Protein AF-A0A9N8YYV2-F1 (afdb_monomer)

Structure (mmCIF, N/CA/C/O backbone):
data_AF-A0A9N8YYV2-F1
#
_entry.id   AF-A0A9N8YYV2-F1
#
loop_
_atom_site.group_PDB
_atom_site.id
_atom_site.type_symbol
_atom_site.label_atom_id
_atom_site.label_alt_id
_atom_site.label_comp_id
_atom_site.label_asym_id
_atom_site.label_entity_id
_atom_site.label_seq_id
_atom_site.pdbx_PDB_ins_code
_atom_site.Cartn_x
_atom_site.Cartn_y
_atom_site.Cartn_z
_atom_site.occupancy
_atom_site.B_iso_or_equiv
_atom_site.auth_seq_id
_atom_site.auth_comp_id
_atom_site.auth_asym_id
_atom_site.auth_atom_id
_atom_site.pdbx_PDB_model_num
ATOM 1 N N . MET A 1 1 ? 41.045 36.776 64.173 1.00 41.38 1 MET A N 1
ATOM 2 C CA . MET A 1 1 ? 41.237 38.241 64.143 1.00 41.38 1 MET A CA 1
ATOM 3 C C . MET A 1 1 ? 39.924 38.918 64.524 1.00 41.38 1 MET A C 1
ATOM 5 O O . MET A 1 1 ? 38.888 38.311 64.284 1.00 41.38 1 MET A O 1
ATOM 9 N N . PRO A 1 2 ? 39.980 40.077 65.195 1.00 40.91 2 PRO A N 1
ATOM 10 C CA . PRO A 1 2 ? 38.908 40.641 66.016 1.00 40.91 2 PRO A CA 1
ATOM 11 C C . PRO A 1 2 ? 38.027 41.674 65.278 1.00 40.91 2 PRO A C 1
ATOM 13 O O . PRO A 1 2 ? 38.461 42.238 64.282 1.00 40.91 2 PRO A O 1
ATOM 16 N N . HIS A 1 3 ? 36.807 41.862 65.813 1.00 39.81 3 HIS A N 1
ATOM 17 C CA . HIS A 1 3 ? 35.912 43.045 65.908 1.00 39.81 3 HIS A CA 1
ATOM 18 C C . HIS A 1 3 ? 36.298 44.367 65.185 1.00 39.81 3 HIS A C 1
ATOM 20 O O . HIS A 1 3 ? 37.475 44.717 65.157 1.00 39.81 3 HIS A O 1
ATOM 26 N N . PRO A 1 4 ? 35.316 45.180 64.709 1.00 48.16 4 PRO A N 1
ATOM 27 C CA . PRO A 1 4 ? 34.536 45.988 65.658 1.00 48.16 4 PRO A CA 1
ATOM 28 C C . PRO A 1 4 ? 33.044 46.228 65.379 1.00 48.16 4 PRO A C 1
ATOM 30 O O . PRO A 1 4 ? 32.569 46.400 64.263 1.00 48.16 4 PRO A O 1
ATOM 33 N N . THR A 1 5 ? 32.359 46.298 66.515 1.00 44.69 5 THR A N 1
ATOM 34 C CA . THR A 1 5 ? 31.088 46.940 66.841 1.00 44.69 5 THR A CA 1
ATOM 35 C C . THR A 1 5 ? 31.160 48.464 66.687 1.00 44.69 5 THR A C 1
ATOM 37 O O . THR A 1 5 ? 32.147 49.066 67.104 1.00 44.69 5 THR A O 1
ATOM 40 N N . THR A 1 6 ? 30.082 49.107 66.227 1.00 42.59 6 THR A N 1
ATOM 41 C CA . THR A 1 6 ? 29.646 50.460 66.653 1.00 42.59 6 THR A CA 1
ATOM 42 C C . THR A 1 6 ? 28.133 50.531 66.372 1.00 42.59 6 THR A C 1
ATOM 44 O O . THR A 1 6 ? 27.743 50.367 65.225 1.00 42.59 6 THR A O 1
ATOM 47 N N . GLN A 1 7 ? 27.231 50.353 67.343 1.00 37.12 7 GLN A N 1
ATOM 48 C CA . GLN A 1 7 ? 26.740 51.281 68.380 1.00 37.12 7 GLN A CA 1
ATOM 49 C C . GLN A 1 7 ? 26.011 52.542 67.875 1.00 37.12 7 GLN A C 1
ATOM 51 O O . GLN A 1 7 ? 26.530 53.256 67.024 1.00 37.12 7 GLN A O 1
ATOM 56 N N . ASN A 1 8 ? 24.888 52.805 68.565 1.00 33.44 8 ASN A N 1
ATOM 57 C CA . ASN A 1 8 ? 24.074 54.029 68.705 1.00 33.44 8 ASN A CA 1
ATOM 58 C C . ASN A 1 8 ? 22.801 54.051 67.844 1.00 33.44 8 ASN A C 1
ATOM 60 O O . ASN A 1 8 ? 22.876 54.048 66.622 1.00 33.44 8 ASN A O 1
ATOM 64 N N . SER A 1 9 ? 21.629 53.756 68.420 1.00 34.38 9 SER A N 1
ATOM 65 C CA . SER A 1 9 ? 20.817 54.536 69.384 1.00 34.38 9 SER A CA 1
ATOM 66 C C . SER A 1 9 ? 20.001 55.617 68.677 1.00 34.38 9 SER A C 1
ATOM 68 O O . SER A 1 9 ? 20.549 56.409 67.920 1.00 34.38 9 SER A O 1
ATOM 70 N N . ASP A 1 10 ? 18.682 55.583 68.872 1.00 41.12 10 ASP A N 1
ATOM 71 C CA . ASP A 1 10 ? 17.896 56.680 69.453 1.00 41.12 10 ASP A CA 1
ATOM 72 C C . ASP A 1 10 ? 16.412 56.488 69.107 1.00 41.12 10 ASP A C 1
ATOM 74 O O . ASP A 1 10 ? 16.001 56.481 67.946 1.00 41.12 10 ASP A O 1
ATOM 78 N N . ASP A 1 11 ? 15.627 56.294 70.165 1.00 46.81 11 ASP A N 1
ATOM 79 C CA . ASP A 1 11 ? 14.178 56.447 70.197 1.00 46.81 11 ASP A CA 1
ATOM 80 C C . ASP A 1 11 ? 13.775 57.832 69.681 1.00 46.81 11 ASP A C 1
ATOM 82 O O . ASP A 1 11 ? 14.346 58.818 70.135 1.00 46.81 11 ASP A O 1
ATOM 86 N N . MET A 1 12 ? 12.749 57.907 68.825 1.00 37.44 12 MET A N 1
ATOM 87 C CA . MET A 1 12 ? 11.810 59.037 68.773 1.00 37.44 12 MET A CA 1
ATOM 88 C C . MET A 1 12 ? 10.472 58.592 68.151 1.00 37.44 12 MET A C 1
ATOM 90 O O . MET A 1 12 ? 10.344 58.433 66.941 1.00 37.44 12 MET A O 1
ATOM 94 N N . ASP A 1 13 ? 9.482 58.405 69.023 1.00 37.56 13 ASP A N 1
ATOM 95 C CA . ASP A 1 13 ? 8.176 59.069 68.971 1.00 37.56 13 ASP A CA 1
ATOM 96 C C . ASP A 1 13 ? 7.260 58.965 67.721 1.00 37.56 13 ASP A C 1
ATOM 98 O O . ASP A 1 13 ? 7.389 59.704 66.751 1.00 37.56 13 ASP A O 1
ATOM 102 N N . ASN A 1 14 ? 6.145 58.242 67.937 1.00 35.09 14 ASN A N 1
ATOM 103 C CA . ASN A 1 14 ? 4.792 58.830 68.067 1.00 35.09 14 ASN A CA 1
ATOM 104 C C . ASN A 1 14 ? 3.855 58.932 66.829 1.00 35.09 14 ASN A C 1
ATOM 106 O O . ASN A 1 14 ? 4.270 59.182 65.704 1.00 35.09 14 ASN A O 1
ATOM 110 N N . LEU A 1 15 ? 2.546 58.844 67.146 1.00 35.59 15 LEU A N 1
ATOM 111 C CA . LEU A 1 15 ? 1.307 58.921 66.336 1.00 35.59 15 LEU A CA 1
ATOM 112 C C . LEU A 1 15 ? 1.058 57.765 65.344 1.00 35.59 15 LEU A C 1
ATOM 114 O O . LEU A 1 15 ? 1.956 57.330 64.650 1.00 35.59 15 LEU A O 1
ATOM 118 N N . SER A 1 16 ? -0.150 57.260 65.087 1.00 36.66 16 SER A N 1
ATOM 119 C CA . SER A 1 16 ? -1.519 57.436 65.593 1.00 36.66 16 SER A CA 1
ATOM 120 C C . SER A 1 16 ? -2.376 56.383 64.861 1.00 36.66 16 SER A C 1
ATOM 122 O O . SER A 1 16 ? -2.029 55.967 63.759 1.00 36.66 16 SER A O 1
ATOM 124 N N . ALA A 1 17 ? -3.486 55.972 65.473 1.00 43.88 17 ALA A N 1
ATOM 125 C CA . ALA A 1 17 ? -4.503 55.043 64.973 1.00 43.88 17 ALA A CA 1
ATOM 126 C C . ALA A 1 17 ? -4.955 55.279 63.515 1.00 43.88 17 ALA A C 1
ATOM 128 O O . ALA A 1 17 ? -4.949 56.423 63.073 1.00 43.88 17 ALA A O 1
ATOM 129 N N . TYR A 1 18 ? -5.385 54.219 62.815 1.00 35.09 18 TYR A N 1
ATOM 130 C CA . TYR A 1 18 ? -6.775 53.997 62.361 1.00 35.09 18 TYR A CA 1
ATOM 131 C C . TYR A 1 18 ? -6.889 52.663 61.596 1.00 35.09 18 TYR A C 1
ATOM 133 O O . TYR A 1 18 ? -6.157 52.411 60.641 1.00 35.09 18 TYR A O 1
ATOM 141 N N . ASP A 1 19 ? -7.825 51.825 62.045 1.00 46.25 19 ASP A N 1
ATOM 142 C CA . ASP A 1 19 ? -8.417 50.722 61.290 1.00 46.25 19 ASP A CA 1
ATOM 143 C C . ASP A 1 19 ? -9.192 51.262 60.079 1.00 46.25 19 ASP A C 1
ATOM 145 O O . ASP A 1 19 ? -9.952 52.213 60.238 1.00 46.25 19 ASP A O 1
ATOM 149 N N . GLU A 1 20 ? -9.086 50.612 58.915 1.00 46.88 20 GLU A N 1
ATOM 150 C CA . GLU A 1 20 ? -10.181 50.537 57.934 1.00 46.88 20 GLU A CA 1
ATOM 151 C C . GLU A 1 20 ? -9.941 49.388 56.935 1.00 46.88 20 GLU A C 1
ATOM 153 O O . GLU A 1 20 ? -8.955 49.350 56.196 1.00 46.88 20 GLU A O 1
ATOM 158 N N . ALA A 1 21 ? -10.856 48.415 56.932 1.00 47.75 21 ALA A N 1
ATOM 159 C CA . ALA A 1 21 ? -10.916 47.332 55.960 1.00 47.75 21 ALA A CA 1
ATOM 160 C C . ALA A 1 21 ? -11.641 47.820 54.696 1.00 47.75 21 ALA A C 1
ATOM 162 O O . ALA A 1 21 ? -12.811 48.189 54.758 1.00 47.75 21 ALA A O 1
ATOM 163 N N . VAL A 1 22 ? -10.969 47.790 53.542 1.00 46.28 22 VAL A N 1
ATOM 164 C CA . VAL A 1 22 ? -11.594 48.075 52.242 1.00 46.28 22 VAL A CA 1
ATOM 165 C C . VAL A 1 22 ? -11.959 46.757 51.560 1.00 46.28 22 VAL A C 1
ATOM 167 O O . VAL A 1 22 ? -11.098 45.993 51.121 1.00 46.28 22 VAL A O 1
ATOM 170 N N . GLU A 1 23 ? -13.263 46.493 51.495 1.00 50.22 23 GLU A N 1
ATOM 171 C CA . GLU A 1 23 ? -13.881 45.351 50.825 1.00 50.22 23 GLU A CA 1
ATOM 172 C C . GLU A 1 23 ? -13.628 45.367 49.308 1.00 50.22 23 GLU A C 1
ATOM 174 O O . GLU A 1 23 ? -13.882 46.340 48.593 1.00 50.22 23 GLU A O 1
ATOM 179 N N . ASN A 1 24 ? -13.137 44.238 48.799 1.00 56.50 24 ASN A N 1
ATOM 180 C CA . ASN A 1 24 ? -12.690 44.068 47.422 1.00 56.50 24 ASN A CA 1
ATOM 181 C C . ASN A 1 24 ? -13.873 43.694 46.499 1.00 56.50 24 ASN A C 1
ATOM 183 O O . ASN A 1 24 ? -14.036 42.545 46.086 1.00 56.50 24 ASN A O 1
ATOM 187 N N . ASN A 1 25 ? -14.710 44.684 46.168 1.00 59.44 25 ASN A N 1
ATOM 188 C CA . ASN A 1 25 ? -15.920 44.573 45.327 1.00 59.44 25 ASN A CA 1
ATOM 189 C C . ASN A 1 25 ? -15.690 44.064 43.884 1.00 59.44 25 ASN A C 1
ATOM 191 O O . ASN A 1 25 ? -16.640 43.862 43.127 1.00 59.44 25 ASN A O 1
ATOM 195 N N . ASN A 1 26 ? -14.440 43.835 43.481 1.00 60.56 26 ASN A N 1
ATOM 196 C CA . ASN A 1 26 ? -14.101 43.367 42.141 1.00 60.56 26 ASN A CA 1
ATOM 197 C C . ASN A 1 26 ? -14.284 41.843 41.984 1.00 60.56 26 ASN A C 1
ATOM 199 O O . ASN A 1 26 ? -14.724 41.366 40.941 1.00 60.56 26 ASN A O 1
ATOM 203 N N . ALA A 1 27 ? -14.032 41.066 43.045 1.00 56.53 27 ALA A N 1
ATOM 204 C CA . ALA A 1 27 ? -14.115 39.604 42.992 1.00 56.53 27 ALA A CA 1
ATOM 205 C C . ALA A 1 27 ? -15.560 39.095 42.815 1.00 56.53 27 ALA A C 1
ATOM 207 O O . ALA A 1 27 ? -15.806 38.170 42.042 1.00 56.53 27 ALA A O 1
ATOM 208 N N . ALA A 1 28 ? -16.534 39.736 43.467 1.00 61.91 28 ALA A N 1
ATOM 209 C CA . ALA A 1 28 ? -17.944 39.344 43.386 1.00 61.91 28 ALA A CA 1
ATOM 210 C C . ALA A 1 28 ? -18.555 39.570 41.988 1.00 61.91 28 ALA A C 1
ATOM 212 O O . ALA A 1 28 ? -19.407 38.796 41.545 1.00 61.91 28 ALA A O 1
ATOM 213 N N . ASN A 1 29 ? -18.093 40.596 41.265 1.00 64.19 29 ASN A N 1
ATOM 214 C CA . ASN A 1 29 ? -18.559 40.888 39.908 1.00 64.19 29 ASN A CA 1
ATOM 215 C C . ASN A 1 29 ? -18.002 39.899 38.875 1.00 64.19 29 ASN A C 1
ATOM 217 O O . ASN A 1 29 ? -18.713 39.514 37.949 1.00 64.19 29 ASN A O 1
ATOM 221 N N . ILE A 1 30 ? -16.767 39.425 39.065 1.00 64.75 30 ILE A N 1
ATOM 222 C CA . ILE A 1 30 ? -16.155 38.416 38.188 1.00 64.75 30 ILE A CA 1
ATOM 223 C C . ILE A 1 30 ? -16.914 37.086 38.286 1.00 64.75 30 ILE A C 1
ATOM 225 O O . ILE A 1 30 ? -17.248 36.492 37.262 1.00 64.75 30 ILE A O 1
ATOM 229 N N . VAL A 1 31 ? -17.269 36.652 39.500 1.00 69.94 31 VAL A N 1
ATOM 230 C CA . VAL A 1 31 ? -18.015 35.399 39.716 1.00 69.94 31 VAL A CA 1
ATOM 231 C C . VAL A 1 31 ? -19.417 35.460 39.099 1.00 69.94 31 VAL A C 1
ATOM 233 O O . VAL A 1 31 ? -19.843 34.507 38.449 1.00 69.94 31 VAL A O 1
ATOM 236 N N . LYS A 1 32 ? -20.121 36.595 39.221 1.00 70.25 32 LYS A N 1
ATOM 237 C CA . LYS A 1 32 ? -21.436 36.779 38.579 1.00 70.25 32 LYS A CA 1
ATOM 238 C C . LYS A 1 32 ? -21.371 36.684 37.055 1.00 70.25 32 LYS A C 1
ATOM 240 O O . LYS A 1 32 ? -22.246 36.066 36.453 1.00 70.25 32 LYS A O 1
ATOM 245 N N . ASN A 1 33 ? -20.340 37.261 36.442 1.00 69.62 33 ASN A N 1
ATOM 246 C CA . ASN A 1 33 ? -20.183 37.236 34.989 1.00 69.62 33 ASN A CA 1
ATOM 247 C C . ASN A 1 33 ? -19.840 35.831 34.470 1.00 69.62 33 ASN A C 1
ATOM 249 O O . ASN A 1 33 ? -20.337 35.436 33.418 1.00 69.62 33 ASN A O 1
ATOM 253 N N . LEU A 1 34 ? -19.061 35.053 35.228 1.00 66.62 34 LEU A N 1
ATOM 254 C CA . LEU A 1 34 ? -18.765 33.656 34.895 1.00 66.62 34 LEU A CA 1
ATOM 255 C C . LEU A 1 34 ? -20.017 32.771 34.985 1.00 66.62 34 LEU A C 1
ATOM 257 O O . LEU A 1 34 ? -20.262 31.973 34.085 1.00 66.62 34 LEU A O 1
ATOM 261 N N . GLN A 1 35 ? -20.858 32.963 36.006 1.00 66.69 35 GLN A N 1
ATOM 262 C CA . GLN A 1 35 ? -22.105 32.203 36.148 1.00 66.69 35 GLN A CA 1
ATOM 263 C C . GLN A 1 35 ? -23.112 32.519 35.026 1.00 66.69 35 GLN A C 1
ATOM 265 O O . GLN A 1 35 ? -23.813 31.632 34.547 1.00 66.69 35 GLN A O 1
ATOM 270 N N . ALA A 1 36 ? -23.161 33.775 34.569 1.00 68.44 36 ALA A N 1
ATOM 271 C CA . ALA A 1 36 ? -24.007 34.175 33.447 1.00 68.44 36 ALA A CA 1
ATOM 272 C C . ALA A 1 36 ? -23.542 33.569 32.108 1.00 68.44 36 ALA A C 1
ATOM 274 O O . ALA A 1 36 ? -24.382 33.228 31.279 1.00 68.44 36 ALA A O 1
ATOM 275 N N . ALA A 1 37 ? -22.230 33.397 31.908 1.00 66.12 37 ALA A N 1
ATOM 276 C CA . ALA A 1 37 ? -21.673 32.774 30.706 1.00 66.12 37 ALA A CA 1
ATOM 277 C C . ALA A 1 37 ? -21.945 31.258 30.642 1.00 66.12 37 ALA A C 1
ATOM 279 O O . ALA A 1 37 ? -22.260 30.743 29.571 1.00 66.12 37 ALA A O 1
ATOM 280 N N . VAL A 1 38 ? -21.897 30.560 31.784 1.00 65.31 38 VAL A N 1
ATOM 281 C CA . VAL A 1 38 ? -22.237 29.126 31.877 1.00 65.31 38 VAL A CA 1
ATOM 282 C C . VAL A 1 38 ? -23.709 28.891 31.528 1.00 65.31 38 VAL A C 1
ATOM 284 O O . VAL A 1 38 ? -24.021 28.040 30.700 1.00 65.31 38 VAL A O 1
ATOM 287 N N . ASN A 1 39 ? -24.611 29.725 32.053 1.00 63.62 39 ASN A N 1
ATOM 288 C CA . ASN A 1 39 ? -26.043 29.600 31.768 1.00 63.62 39 ASN A CA 1
ATOM 289 C C . ASN A 1 39 ? -26.387 29.871 30.288 1.00 63.62 39 ASN A C 1
ATOM 291 O O . ASN A 1 39 ? -27.354 29.311 29.782 1.00 63.62 39 ASN A O 1
ATOM 295 N N . GLN A 1 40 ? -25.605 30.703 29.583 1.00 56.69 40 GLN A N 1
ATOM 296 C CA . GLN A 1 40 ? -25.784 30.953 28.143 1.00 56.69 40 GLN A CA 1
ATOM 297 C C . GLN A 1 40 ? -25.341 29.762 27.271 1.00 56.69 40 GLN A C 1
ATOM 299 O O . GLN A 1 40 ? -25.943 29.522 26.224 1.00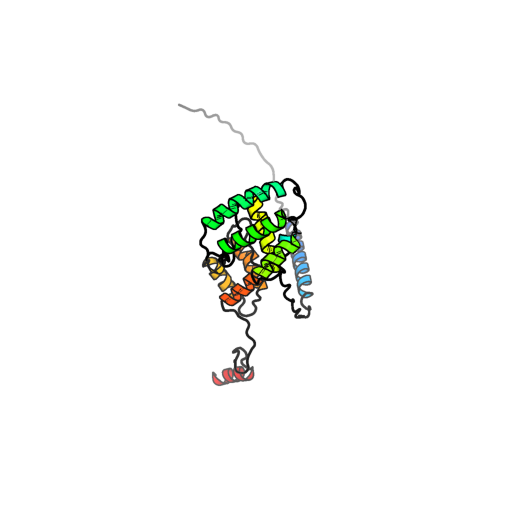 56.69 40 GLN A O 1
ATOM 304 N N . GLN A 1 41 ? -24.334 28.994 27.706 1.00 53.59 41 GLN A N 1
ATOM 305 C CA . GLN A 1 41 ? -23.904 27.758 27.034 1.00 53.59 41 GLN A CA 1
ATOM 306 C C . GLN A 1 41 ? -24.875 26.588 27.270 1.00 53.59 41 GLN A C 1
ATOM 308 O O . GLN A 1 41 ? -25.091 25.770 26.377 1.00 53.59 41 GLN A O 1
ATOM 313 N N . GLU A 1 42 ? -25.515 26.523 28.439 1.00 48.47 42 GLU A N 1
ATOM 314 C CA . GLU A 1 42 ? -26.520 25.494 28.743 1.00 48.47 42 GLU A CA 1
ATOM 315 C C . GLU A 1 42 ? -27.812 25.678 27.931 1.00 48.47 42 GLU A C 1
ATOM 317 O O . GLU A 1 42 ? -28.384 24.697 27.451 1.00 48.47 42 GLU A O 1
ATOM 322 N N . THR A 1 43 ? -28.229 26.923 27.669 1.00 40.66 43 THR A N 1
ATOM 323 C CA . THR A 1 43 ? -29.387 27.214 26.807 1.00 40.66 43 THR A CA 1
ATOM 324 C C . THR A 1 43 ? -29.167 26.825 25.342 1.00 40.66 43 THR A C 1
ATOM 326 O O . THR A 1 43 ? -30.102 26.355 24.700 1.00 40.66 43 THR A O 1
ATOM 329 N N . SER A 1 44 ? -27.936 26.918 24.820 1.00 41.59 44 SER A N 1
ATOM 330 C CA . SER A 1 44 ? -27.627 26.466 23.452 1.00 41.59 44 SER A CA 1
ATOM 331 C C . SER A 1 44 ? -27.543 24.941 23.311 1.00 41.59 44 SER A C 1
ATOM 333 O O . SER A 1 44 ? -27.615 24.423 22.201 1.00 41.59 44 SER A O 1
ATOM 335 N N . HIS A 1 45 ? -27.413 24.206 24.422 1.00 41.81 45 HIS A N 1
ATOM 336 C CA . HIS A 1 45 ? -27.403 22.740 24.433 1.00 41.81 45 HIS A CA 1
ATOM 337 C C . HIS A 1 45 ? -28.805 22.110 24.476 1.00 41.81 45 HIS A C 1
ATOM 339 O O . HIS A 1 45 ? -28.945 20.947 24.101 1.00 41.81 45 HIS A O 1
ATOM 345 N N . GLN A 1 46 ? -29.846 22.846 24.882 1.00 38.78 46 GLN A N 1
ATOM 346 C CA . GLN A 1 46 ? -31.223 22.327 24.931 1.00 38.78 46 GLN A CA 1
ATOM 347 C C . GLN A 1 46 ? -31.974 22.446 23.592 1.00 38.78 46 GLN A C 1
ATOM 349 O O . GLN A 1 46 ? -32.819 21.600 23.301 1.00 38.78 46 GLN A O 1
ATOM 354 N N . GLU A 1 47 ? -31.620 23.405 22.731 1.00 36.34 47 GLU A N 1
ATOM 355 C CA . GLU A 1 47 ? -32.234 23.567 21.397 1.00 36.34 47 GLU A CA 1
ATOM 356 C C . GLU A 1 47 ? -31.662 22.618 20.321 1.00 36.34 47 GLU A C 1
ATOM 358 O O . GLU A 1 47 ? -32.231 22.500 19.242 1.00 36.34 47 GLU A O 1
ATOM 363 N N . ALA A 1 48 ? -30.587 21.874 20.611 1.00 37.88 48 ALA A N 1
ATOM 364 C CA . ALA A 1 48 ? -29.985 20.911 19.678 1.00 37.88 48 ALA A CA 1
ATOM 365 C C . ALA A 1 48 ? -30.582 19.484 19.757 1.00 37.88 48 ALA A C 1
ATOM 367 O O . ALA A 1 48 ? -30.074 18.574 19.105 1.00 37.88 48 ALA A O 1
ATOM 368 N N . SER A 1 49 ? -31.630 19.261 20.567 1.00 37.38 49 SER A N 1
ATOM 369 C CA . SER A 1 49 ? -32.192 17.917 20.820 1.00 37.38 49 SER A CA 1
ATOM 370 C C . SER A 1 49 ? -33.283 17.455 19.844 1.00 37.38 49 SER A C 1
ATOM 372 O O . SER A 1 49 ? -33.818 16.361 20.008 1.00 37.38 49 SER A O 1
ATOM 374 N N . GLU A 1 50 ? -33.581 18.227 18.798 1.00 37.75 50 GLU A N 1
ATOM 375 C CA . GLU A 1 50 ? -34.580 17.859 17.790 1.00 37.75 50 GLU A CA 1
ATOM 376 C C . GLU A 1 50 ? -33.962 17.907 16.386 1.00 37.75 50 GLU A C 1
ATOM 378 O O . GLU A 1 50 ? -34.221 18.798 15.582 1.00 37.75 50 GLU A O 1
ATOM 383 N N . VAL A 1 51 ? -33.084 16.943 16.098 1.00 36.91 51 VAL A N 1
ATOM 384 C CA . VAL A 1 51 ? -32.660 16.635 14.727 1.00 36.91 51 VAL A CA 1
ATOM 385 C C . VAL A 1 51 ? -33.018 15.182 14.453 1.00 36.91 51 VAL A C 1
ATOM 387 O O . VAL A 1 51 ? -32.479 14.260 15.063 1.00 36.91 51 VAL A O 1
ATOM 390 N N . GLU A 1 52 ? -33.992 15.007 13.563 1.00 35.03 52 GLU A N 1
ATOM 391 C CA . GLU A 1 52 ? -34.442 13.722 13.046 1.00 35.03 52 GLU A CA 1
ATOM 392 C C . GLU A 1 52 ? -33.267 12.939 12.441 1.00 35.03 52 GLU A C 1
ATOM 394 O O . GLU A 1 52 ? -32.522 13.432 11.594 1.00 35.03 52 GLU A O 1
ATOM 399 N N . LEU A 1 53 ? -33.114 11.699 12.906 1.00 36.94 53 LEU A N 1
ATOM 400 C CA . LEU A 1 53 ? -32.130 10.728 12.449 1.00 36.94 53 LEU A CA 1
ATOM 401 C C . LEU A 1 53 ? -32.520 10.226 11.048 1.00 36.94 53 LEU A C 1
ATOM 403 O O . LEU A 1 53 ? -33.300 9.282 10.924 1.00 36.94 53 LEU A O 1
ATOM 407 N N . TYR A 1 54 ? -31.986 10.857 10.002 1.00 31.09 54 TYR A N 1
ATOM 408 C CA . TYR A 1 54 ? -31.984 10.290 8.654 1.00 31.09 54 TYR A CA 1
ATOM 409 C C . TYR A 1 54 ? -30.719 9.439 8.483 1.00 31.09 54 TYR A C 1
ATOM 411 O O . TYR A 1 54 ? -29.603 9.950 8.558 1.00 31.09 54 TYR A O 1
ATOM 419 N N . ASP A 1 55 ? -30.910 8.131 8.289 1.00 36.09 55 ASP A N 1
ATOM 420 C CA . ASP A 1 55 ? -29.874 7.207 7.818 1.00 36.09 55 ASP A CA 1
ATOM 421 C C . ASP A 1 55 ? -29.510 7.603 6.380 1.00 36.09 55 ASP A C 1
ATOM 423 O O . ASP A 1 55 ? -30.159 7.189 5.418 1.00 36.09 55 ASP A O 1
ATOM 427 N N . GLU A 1 56 ? -28.492 8.444 6.229 1.00 38.03 56 GLU A N 1
ATOM 428 C CA . GLU A 1 56 ? -27.841 8.650 4.943 1.00 38.03 56 GLU A CA 1
ATOM 429 C C . GLU A 1 56 ? -26.887 7.465 4.733 1.00 38.03 56 GLU A C 1
ATOM 431 O O . GLU A 1 56 ? -25.838 7.353 5.375 1.00 38.03 56 GLU A O 1
ATOM 436 N N . GLU A 1 57 ? -27.306 6.520 3.885 1.00 40.69 57 GLU A N 1
ATOM 437 C CA . GLU A 1 57 ? -26.419 5.535 3.270 1.00 40.69 57 GLU A CA 1
ATOM 438 C C . GLU A 1 57 ? -25.308 6.308 2.548 1.00 40.69 57 GLU A C 1
ATOM 440 O O . GLU A 1 57 ? -25.467 6.744 1.412 1.00 40.69 57 GLU A O 1
ATOM 445 N N . LEU A 1 58 ? -24.187 6.520 3.242 1.00 37.31 58 LEU A N 1
ATOM 446 C CA . LEU A 1 58 ? -22.928 6.907 2.624 1.00 37.31 58 LEU A CA 1
ATOM 447 C C . LEU A 1 58 ? -22.527 5.756 1.704 1.00 37.31 58 LEU A C 1
ATOM 449 O O . LEU A 1 58 ? -21.962 4.756 2.153 1.00 37.31 58 LEU A O 1
ATOM 453 N N . GLU A 1 59 ? -22.902 5.889 0.433 1.00 33.53 59 GLU A N 1
ATOM 454 C CA . GLU A 1 59 ? -22.330 5.122 -0.661 1.00 33.53 59 GLU A CA 1
ATOM 455 C C . GLU A 1 59 ? -20.811 5.206 -0.524 1.00 33.53 59 GLU A C 1
ATOM 457 O O . GLU A 1 59 ? -20.232 6.291 -0.437 1.00 33.53 59 GLU A O 1
ATOM 462 N N . ASP A 1 60 ? -20.185 4.036 -0.411 1.00 30.75 60 ASP A N 1
ATOM 463 C CA . ASP A 1 60 ? -18.742 3.906 -0.437 1.00 30.75 60 ASP A CA 1
ATOM 464 C C . ASP A 1 60 ? -18.253 4.573 -1.735 1.00 30.75 60 ASP A C 1
ATOM 466 O O . ASP A 1 60 ? -18.416 4.014 -2.821 1.00 30.75 60 ASP A O 1
ATOM 470 N N . GLU A 1 61 ? -17.662 5.770 -1.637 1.00 35.03 61 GLU A N 1
ATOM 471 C CA . GLU A 1 61 ? -16.746 6.252 -2.666 1.00 35.03 61 GLU A CA 1
ATOM 472 C C . GLU A 1 61 ? -15.594 5.251 -2.678 1.00 35.03 61 GLU A C 1
ATOM 474 O O . GLU A 1 61 ? -14.672 5.279 -1.856 1.00 35.03 61 GLU A O 1
ATOM 479 N N . GLU A 1 62 ? -15.730 4.283 -3.582 1.00 33.91 62 GLU A N 1
ATOM 480 C CA . GLU A 1 62 ? -14.653 3.473 -4.106 1.00 33.91 62 GLU A CA 1
ATOM 481 C C . GLU A 1 62 ? -13.512 4.453 -4.382 1.00 33.91 62 GLU A C 1
ATOM 483 O O . GLU A 1 62 ? -13.605 5.289 -5.279 1.00 33.91 62 GLU A O 1
ATOM 488 N N . LEU A 1 63 ? -12.478 4.427 -3.536 1.00 34.19 63 LEU A N 1
ATOM 489 C CA . LEU A 1 63 ? -11.239 5.141 -3.796 1.00 34.19 63 LEU A CA 1
ATOM 490 C C . LEU A 1 63 ? -10.679 4.531 -5.078 1.00 34.19 63 LEU A C 1
ATOM 492 O O . LEU A 1 63 ? -9.952 3.537 -5.041 1.00 34.19 63 LEU A O 1
ATOM 496 N N . GLU A 1 64 ? -11.088 5.085 -6.217 1.00 35.25 64 GLU A N 1
ATOM 497 C CA . GLU A 1 64 ? -10.410 4.898 -7.480 1.00 35.25 64 GLU A CA 1
ATOM 498 C C . GLU A 1 64 ? -8.955 5.262 -7.204 1.00 35.25 64 GLU A C 1
ATOM 500 O O . GLU A 1 64 ? -8.664 6.376 -6.764 1.00 35.25 64 GLU A O 1
ATOM 505 N N . ASP A 1 65 ? -8.057 4.288 -7.372 1.00 38.72 65 ASP A N 1
ATOM 506 C CA . ASP A 1 65 ? -6.614 4.490 -7.318 1.00 38.72 65 ASP A CA 1
ATOM 507 C C . ASP A 1 65 ? -6.268 5.615 -8.303 1.00 38.72 65 ASP A C 1
ATOM 509 O O . ASP A 1 65 ? -6.116 5.395 -9.508 1.00 38.72 65 ASP A O 1
ATOM 513 N N . GLU A 1 66 ? -6.233 6.837 -7.778 1.00 38.75 66 GLU A N 1
ATOM 514 C CA . GLU A 1 66 ? -6.153 8.064 -8.546 1.00 38.75 66 GLU A CA 1
ATOM 515 C C . GLU A 1 66 ? -4.880 8.007 -9.391 1.00 38.75 66 GLU A C 1
ATOM 517 O O . GLU A 1 66 ? -3.781 7.781 -8.875 1.00 38.75 66 GLU A O 1
ATOM 522 N N . ASP A 1 67 ? -5.081 8.1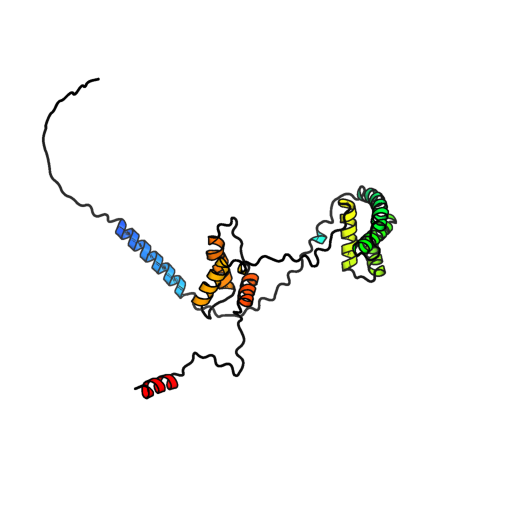35 -10.703 1.00 45.66 67 ASP A N 1
ATOM 523 C CA . ASP A 1 67 ? -4.234 7.792 -11.850 1.00 45.66 67 ASP A CA 1
ATOM 524 C C . ASP A 1 67 ? -2.819 8.424 -11.794 1.00 45.66 67 ASP A C 1
ATOM 526 O O . ASP A 1 67 ? -2.409 9.232 -12.631 1.00 45.66 67 ASP A O 1
ATOM 530 N N . THR A 1 68 ? -2.013 8.034 -10.800 1.00 42.22 68 THR A N 1
ATOM 531 C CA . THR A 1 68 ? -0.683 8.608 -10.521 1.00 42.22 68 THR A CA 1
ATOM 532 C C . THR A 1 68 ? 0.306 8.278 -11.645 1.00 42.22 68 THR A C 1
ATOM 534 O O . THR A 1 68 ? 1.327 8.940 -11.824 1.00 42.22 68 THR A O 1
ATOM 537 N N . MET A 1 69 ? -0.020 7.260 -12.446 1.00 49.25 69 MET A N 1
ATOM 538 C CA . MET A 1 69 ? 0.746 6.791 -13.600 1.00 49.25 69 MET A CA 1
ATOM 539 C C . MET A 1 69 ? 0.591 7.685 -14.839 1.00 49.25 69 MET A C 1
ATOM 541 O O . MET A 1 69 ? 1.438 7.623 -15.729 1.00 49.25 69 MET A O 1
ATOM 545 N N . GLY A 1 70 ? -0.464 8.508 -14.915 1.00 42.59 70 GLY A N 1
ATOM 546 C CA . GLY A 1 70 ? -0.735 9.379 -16.065 1.00 42.59 70 GLY A CA 1
ATOM 547 C C . GLY A 1 70 ? 0.036 10.703 -16.054 1.00 42.59 70 GLY A C 1
ATOM 548 O O . GLY A 1 70 ? 0.266 11.289 -17.110 1.00 42.59 70 GLY A O 1
ATOM 549 N N . LEU A 1 71 ? 0.475 11.171 -14.881 1.00 41.06 71 LEU A N 1
ATOM 550 C CA . LEU A 1 71 ? 1.027 12.524 -14.712 1.00 41.06 71 LEU A CA 1
ATOM 551 C C . LEU A 1 71 ? 2.542 12.642 -14.938 1.00 41.06 71 LEU A C 1
ATOM 553 O O . LEU A 1 71 ? 3.057 13.757 -15.001 1.00 41.06 71 LEU A O 1
ATOM 557 N N . LEU A 1 72 ? 3.267 11.530 -15.102 1.00 44.69 72 LEU A N 1
ATOM 558 C CA . LEU A 1 72 ? 4.724 11.561 -15.290 1.00 44.69 72 LEU A CA 1
ATOM 559 C C . LEU A 1 72 ? 5.171 11.620 -16.762 1.00 44.69 72 LEU A C 1
ATOM 561 O O . LEU A 1 72 ? 6.368 11.550 -17.039 1.00 44.69 72 LEU A O 1
ATOM 565 N N . GLU A 1 73 ? 4.237 11.687 -17.717 1.00 50.16 73 GLU A N 1
ATOM 566 C CA . GLU A 1 73 ? 4.548 11.371 -19.118 1.00 50.16 73 GLU A CA 1
ATOM 567 C C . GLU A 1 73 ? 4.887 12.580 -20.009 1.00 50.16 73 GLU A C 1
ATOM 569 O O . GLU A 1 73 ? 5.411 12.394 -21.110 1.00 50.16 73 GLU A O 1
ATOM 574 N N . ASP A 1 74 ? 4.721 13.813 -19.520 1.00 50.66 74 ASP A N 1
ATOM 575 C CA . ASP A 1 74 ? 4.949 15.011 -20.328 1.00 50.66 74 ASP A CA 1
ATOM 576 C C . ASP A 1 74 ? 6.095 15.891 -19.815 1.00 50.66 74 ASP A C 1
ATOM 578 O O . ASP A 1 74 ? 6.007 16.538 -18.773 1.00 50.66 74 ASP A O 1
ATOM 582 N N . LYS A 1 75 ? 7.118 15.994 -20.682 1.00 47.12 75 LYS A N 1
ATOM 583 C CA . LYS A 1 75 ? 8.297 16.891 -20.679 1.00 47.12 75 LYS A CA 1
ATOM 584 C C . LYS A 1 75 ? 9.606 16.280 -20.155 1.00 47.12 75 LYS A C 1
ATOM 586 O O . LYS A 1 75 ? 10.112 16.755 -19.156 1.00 47.12 75 LYS A O 1
ATOM 591 N N . ILE A 1 76 ? 10.232 15.351 -20.897 1.00 48.41 76 ILE A N 1
ATOM 592 C CA . ILE A 1 76 ? 11.710 15.255 -21.058 1.00 48.41 76 ILE A CA 1
ATOM 593 C C . ILE A 1 76 ? 12.070 14.470 -22.355 1.00 48.41 76 ILE A C 1
ATOM 595 O O . ILE A 1 76 ? 11.765 13.293 -22.520 1.00 48.41 76 ILE A O 1
ATOM 599 N N . GLU A 1 77 ? 12.742 15.171 -23.278 1.00 51.00 77 GLU A N 1
ATOM 600 C CA . GLU A 1 77 ? 13.698 14.722 -24.318 1.00 51.00 77 GLU A CA 1
ATOM 601 C C . GLU A 1 77 ? 13.377 13.559 -25.284 1.00 51.00 77 GLU A C 1
ATOM 603 O O . GLU A 1 77 ? 13.824 12.417 -25.144 1.00 51.00 77 GLU A O 1
ATOM 608 N N . THR A 1 78 ? 12.803 13.909 -26.437 1.00 55.44 78 THR A N 1
ATOM 609 C CA . THR A 1 78 ? 12.595 13.003 -27.582 1.00 55.44 78 THR A CA 1
ATOM 610 C C . THR A 1 78 ? 13.891 12.517 -28.264 1.00 55.44 78 THR A C 1
ATOM 612 O O . THR A 1 78 ? 13.882 11.469 -28.917 1.00 55.44 78 THR A O 1
ATOM 615 N N . CYS A 1 79 ? 15.024 13.215 -28.104 1.00 51.56 79 CYS A N 1
ATOM 616 C CA . CYS A 1 79 ? 16.301 12.888 -28.761 1.00 51.56 79 CYS A CA 1
ATOM 617 C C . CYS A 1 79 ? 17.312 12.133 -27.870 1.00 51.56 79 CYS A C 1
ATOM 619 O O . CYS A 1 79 ? 18.079 11.313 -28.384 1.00 51.56 79 CYS A O 1
ATOM 621 N N . ASN A 1 80 ? 17.282 12.328 -26.547 1.00 64.75 80 ASN A N 1
ATOM 622 C CA . ASN A 1 80 ? 18.087 11.558 -25.587 1.00 64.75 80 ASN A CA 1
ATOM 623 C C . ASN A 1 80 ? 17.544 10.123 -25.445 1.00 64.75 80 ASN A C 1
ATOM 625 O O . ASN A 1 80 ? 18.292 9.143 -25.447 1.00 64.75 80 ASN A O 1
ATOM 629 N N . TRP A 1 81 ? 16.214 9.988 -25.464 1.00 73.38 81 TRP A N 1
ATOM 630 C CA . TRP A 1 81 ? 15.510 8.714 -25.345 1.00 73.38 81 TRP A CA 1
ATOM 631 C C . TRP A 1 81 ? 15.940 7.669 -26.387 1.00 73.38 81 TRP A C 1
ATOM 633 O O . TRP A 1 81 ? 16.275 6.542 -26.030 1.00 73.38 81 TRP A O 1
ATOM 643 N N . ARG A 1 82 ? 16.024 8.029 -27.679 1.00 74.31 82 ARG A N 1
ATOM 644 C CA . ARG A 1 82 ? 16.420 7.078 -28.743 1.00 74.31 82 ARG A CA 1
ATOM 645 C C . ARG A 1 82 ? 17.841 6.527 -28.569 1.00 74.31 82 ARG A C 1
ATOM 647 O O . ARG A 1 82 ? 18.080 5.362 -28.890 1.00 74.31 82 ARG A O 1
ATOM 654 N N . LYS A 1 83 ? 18.778 7.332 -28.054 1.00 79.38 83 LYS A N 1
ATOM 655 C CA . LYS A 1 83 ? 20.148 6.878 -27.755 1.00 79.38 83 LYS A CA 1
ATOM 656 C C . LYS A 1 83 ? 20.144 5.895 -26.583 1.00 79.38 83 LYS A C 1
ATOM 658 O O . LYS A 1 83 ? 20.743 4.826 -26.690 1.00 79.3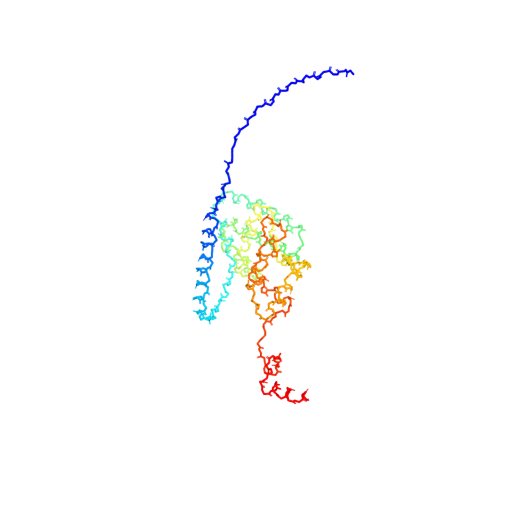8 83 LYS A O 1
ATOM 663 N N . LYS A 1 84 ? 19.385 6.207 -25.527 1.00 85.44 84 LYS A N 1
ATOM 664 C CA . LYS A 1 84 ? 19.209 5.335 -24.357 1.00 85.44 84 LYS A CA 1
ATOM 665 C C . LYS A 1 84 ? 18.576 3.982 -24.710 1.00 85.44 84 LYS A C 1
ATOM 667 O O . LYS A 1 84 ? 19.027 2.971 -24.185 1.00 85.44 84 LYS A O 1
ATOM 672 N N . ILE A 1 85 ? 17.634 3.922 -25.664 1.00 88.06 85 ILE A N 1
ATOM 673 C CA . ILE A 1 85 ? 17.037 2.649 -26.130 1.00 88.06 85 ILE A CA 1
ATOM 674 C C . ILE A 1 85 ? 18.107 1.657 -26.605 1.00 88.06 85 ILE A C 1
ATOM 676 O O . ILE A 1 85 ? 18.033 0.471 -26.293 1.00 88.06 85 ILE A O 1
ATOM 680 N N . SER A 1 86 ? 19.097 2.113 -27.380 1.00 87.56 86 SER A N 1
ATOM 681 C CA . SER A 1 86 ? 20.104 1.201 -27.945 1.00 87.56 86 SER A CA 1
ATOM 682 C C . SER A 1 86 ? 20.999 0.595 -26.864 1.00 87.56 86 SER A C 1
ATOM 684 O O . SER A 1 86 ? 21.323 -0.587 -26.947 1.00 87.56 86 SER A O 1
ATOM 686 N N . VAL A 1 87 ? 21.340 1.385 -25.842 1.00 89.75 87 VAL A N 1
ATOM 687 C CA . VAL A 1 87 ? 22.086 0.927 -24.660 1.00 89.75 87 VAL A CA 1
ATOM 688 C C . VAL A 1 87 ? 21.228 -0.030 -23.826 1.00 89.75 87 VAL A C 1
ATOM 690 O O . VAL A 1 87 ? 21.666 -1.134 -23.515 1.00 89.75 87 VAL A O 1
ATOM 693 N N . ALA A 1 88 ? 19.971 0.334 -23.556 1.00 90.62 88 ALA A N 1
ATOM 694 C CA . ALA A 1 88 ? 19.033 -0.498 -22.806 1.00 90.62 88 ALA A CA 1
ATOM 695 C C . ALA A 1 88 ? 18.817 -1.871 -23.464 1.00 90.62 88 ALA A C 1
ATOM 697 O O . ALA A 1 88 ? 18.814 -2.888 -22.780 1.00 90.62 88 ALA A O 1
ATOM 698 N N . LEU A 1 89 ? 18.716 -1.935 -24.796 1.00 91.62 89 LEU A N 1
ATOM 699 C CA . LEU A 1 89 ? 18.597 -3.204 -25.521 1.00 91.62 89 LEU A CA 1
ATOM 700 C C . LEU A 1 89 ? 19.821 -4.114 -25.351 1.00 91.62 89 LEU A C 1
ATOM 702 O O . LEU A 1 89 ? 19.655 -5.331 -25.301 1.00 91.62 89 LEU A O 1
ATOM 706 N N . GLN A 1 90 ? 21.033 -3.556 -25.269 1.00 90.44 90 GLN A N 1
ATOM 707 C CA . GLN A 1 90 ? 22.245 -4.345 -25.018 1.00 90.44 90 GLN A CA 1
ATOM 708 C C . GLN A 1 90 ? 22.248 -4.907 -23.592 1.00 90.44 90 GLN A C 1
ATOM 710 O O . GLN A 1 90 ? 22.508 -6.097 -23.410 1.00 90.44 90 GLN A O 1
ATOM 715 N N . ASN A 1 91 ? 21.880 -4.085 -22.607 1.00 91.06 91 ASN A N 1
ATOM 716 C CA . ASN A 1 91 ? 21.791 -4.493 -21.204 1.00 91.06 91 ASN A CA 1
ATOM 717 C C . ASN A 1 91 ? 20.717 -5.571 -20.991 1.00 91.06 91 ASN A C 1
ATOM 719 O O . ASN A 1 91 ? 21.007 -6.605 -20.395 1.00 91.06 91 ASN A O 1
ATOM 723 N N . LEU A 1 92 ? 19.535 -5.421 -21.602 1.00 91.94 92 LEU A N 1
ATOM 724 C CA . LEU A 1 92 ? 18.453 -6.412 -21.522 1.00 91.94 92 LEU A CA 1
ATOM 725 C C . LEU A 1 92 ? 18.883 -7.789 -22.026 1.00 91.94 92 LEU A C 1
ATOM 727 O O . LEU A 1 92 ? 18.488 -8.804 -21.464 1.00 91.94 92 LEU A O 1
ATOM 731 N N . VAL A 1 93 ? 19.709 -7.858 -23.074 1.00 91.44 93 VAL A N 1
ATOM 732 C CA . VAL A 1 93 ? 20.231 -9.142 -23.567 1.00 91.44 93 VAL A CA 1
ATOM 733 C C . VAL A 1 93 ? 21.134 -9.814 -22.530 1.00 91.44 93 VAL A C 1
ATOM 735 O O . VAL A 1 93 ? 21.139 -11.042 -22.446 1.00 91.44 93 VAL A O 1
ATOM 738 N N . LEU A 1 94 ? 21.894 -9.040 -21.754 1.00 89.56 94 LEU A N 1
ATOM 739 C CA . LEU A 1 94 ? 22.722 -9.570 -20.672 1.00 89.56 94 LEU A CA 1
ATOM 740 C C . LEU A 1 94 ? 21.867 -9.997 -19.478 1.00 89.56 94 LEU A C 1
ATOM 742 O O . LEU A 1 94 ? 22.093 -11.076 -18.942 1.00 89.56 94 LEU A O 1
ATOM 746 N N . ASP A 1 95 ? 20.874 -9.201 -19.094 1.00 88.31 95 ASP A N 1
ATOM 747 C CA . ASP A 1 95 ? 20.037 -9.482 -17.924 1.00 88.31 95 ASP A CA 1
ATOM 748 C C . ASP A 1 95 ? 19.111 -10.683 -18.155 1.00 88.31 95 ASP A C 1
ATOM 750 O O . ASP A 1 95 ? 19.025 -11.562 -17.301 1.00 88.31 95 ASP A O 1
ATOM 754 N N . ILE A 1 96 ? 18.542 -10.827 -19.360 1.00 90.38 96 ILE A N 1
ATOM 755 C CA . ILE A 1 96 ? 17.751 -12.010 -19.751 1.00 90.38 96 ILE A CA 1
ATOM 756 C C . ILE A 1 96 ? 18.578 -13.301 -19.666 1.00 90.38 96 ILE A C 1
ATOM 758 O O . ILE A 1 96 ? 18.031 -14.358 -19.366 1.00 90.38 96 ILE A O 1
ATOM 762 N N . LYS A 1 97 ? 19.889 -13.241 -19.942 1.00 90.19 97 LYS A N 1
ATOM 763 C CA . LYS A 1 97 ? 20.778 -14.415 -19.863 1.00 90.19 97 LYS A CA 1
ATOM 764 C C . LYS A 1 97 ? 21.119 -14.818 -18.431 1.00 90.19 97 LYS A C 1
ATOM 766 O O . LYS A 1 97 ? 21.494 -15.967 -18.220 1.00 90.19 97 LYS A O 1
ATOM 771 N N . LYS A 1 98 ? 21.066 -13.879 -17.485 1.00 88.06 98 LYS A N 1
ATOM 772 C CA . LYS A 1 98 ? 21.337 -14.144 -16.065 1.00 88.06 98 LYS A CA 1
ATOM 773 C C . LYS A 1 98 ? 20.121 -14.753 -15.369 1.00 88.06 98 LYS A C 1
ATOM 775 O O . LYS A 1 98 ? 20.287 -15.528 -14.436 1.00 88.06 98 LYS A O 1
ATOM 780 N N . GLU A 1 99 ? 18.926 -14.384 -15.818 1.00 86.69 99 GLU A N 1
ATOM 781 C CA . GLU A 1 99 ? 17.670 -14.737 -15.166 1.00 86.69 99 GLU A CA 1
ATOM 782 C C . GLU A 1 99 ? 17.159 -16.133 -15.568 1.00 86.69 99 GLU A C 1
ATOM 784 O O . GLU A 1 99 ? 17.399 -16.624 -16.673 1.00 86.69 99 GLU A O 1
ATOM 789 N N . ASN A 1 100 ? 16.412 -16.776 -14.669 1.00 84.25 100 ASN A N 1
ATOM 790 C CA . ASN A 1 100 ? 15.760 -18.056 -14.939 1.00 84.25 100 ASN A CA 1
ATOM 791 C C . ASN A 1 100 ? 14.522 -17.866 -15.836 1.00 84.25 100 ASN A C 1
ATOM 793 O O . ASN A 1 100 ? 13.694 -17.001 -15.571 1.00 84.25 100 ASN A O 1
ATOM 797 N N . VAL A 1 101 ? 14.336 -18.727 -16.841 1.00 80.56 101 VAL A N 1
ATOM 798 C CA . VAL A 1 101 ? 13.215 -18.671 -17.802 1.00 80.56 101 VAL A CA 1
ATOM 799 C C . VAL A 1 101 ? 11.841 -18.758 -17.123 1.00 80.56 101 VAL A C 1
ATOM 801 O O . VAL A 1 101 ? 10.881 -18.162 -17.600 1.00 80.56 101 VAL A O 1
ATOM 804 N N . ASN A 1 102 ? 11.745 -19.455 -15.987 1.00 79.62 102 ASN A N 1
ATOM 805 C CA . ASN A 1 102 ? 10.494 -19.586 -15.230 1.00 79.62 102 ASN A CA 1
ATOM 806 C C . ASN A 1 102 ? 10.216 -18.401 -14.280 1.00 79.62 102 ASN A C 1
ATOM 808 O O . ASN A 1 102 ? 9.222 -18.422 -13.558 1.00 79.62 102 ASN A O 1
ATOM 812 N N . SER A 1 103 ? 11.097 -17.397 -14.237 1.00 85.75 103 SER A N 1
ATOM 813 C CA . SER A 1 103 ? 10.958 -16.211 -13.387 1.00 85.75 103 SER A CA 1
ATOM 814 C C . SER A 1 103 ? 9.983 -15.201 -13.998 1.00 85.75 103 SER A C 1
ATOM 816 O O . SER A 1 103 ? 10.018 -14.931 -15.199 1.00 85.75 103 SER A O 1
ATOM 818 N N . GLU A 1 104 ? 9.148 -14.567 -13.171 1.00 84.19 104 GLU A N 1
ATOM 819 C CA . GLU A 1 104 ? 8.288 -13.451 -13.601 1.00 84.19 104 GLU A CA 1
ATOM 820 C C . GLU A 1 104 ? 9.128 -12.274 -14.129 1.00 84.19 104 GLU A C 1
ATOM 822 O O . GLU A 1 104 ? 8.779 -11.634 -15.124 1.00 84.19 104 GLU A O 1
ATOM 827 N N . VAL A 1 105 ? 10.306 -12.061 -13.535 1.00 87.12 105 VAL A N 1
ATOM 828 C CA . VAL A 1 105 ? 11.274 -11.047 -13.970 1.00 87.12 105 VAL A CA 1
ATOM 829 C C . VAL A 1 105 ? 11.729 -11.305 -15.407 1.00 87.12 105 VAL A C 1
ATOM 831 O O . VAL A 1 105 ? 11.839 -10.366 -16.195 1.00 87.12 105 VAL A O 1
ATOM 834 N N . TRP A 1 106 ? 11.929 -12.570 -15.790 1.00 89.19 106 TRP A N 1
ATOM 835 C CA . TRP A 1 106 ? 12.312 -12.939 -17.154 1.00 89.19 106 TRP A CA 1
ATOM 836 C C . TRP A 1 106 ? 11.226 -12.573 -18.168 1.00 89.19 106 TRP A C 1
ATOM 838 O O . TRP A 1 106 ? 11.527 -12.027 -19.231 1.00 89.19 106 TRP A O 1
ATOM 848 N N . VAL A 1 107 ? 9.955 -12.800 -17.820 1.00 88.00 107 VAL A N 1
ATOM 849 C CA . VAL A 1 107 ? 8.813 -12.411 -18.660 1.00 88.00 107 VAL A CA 1
ATOM 850 C C . VAL A 1 107 ? 8.778 -10.894 -18.841 1.00 88.00 107 VAL A C 1
ATOM 852 O O . VAL A 1 107 ? 8.650 -10.418 -19.969 1.00 88.00 107 VAL A O 1
ATOM 855 N N . HIS A 1 108 ? 8.966 -10.126 -17.765 1.00 89.88 108 HIS A N 1
ATOM 856 C CA . HIS A 1 108 ? 9.002 -8.663 -17.833 1.00 89.88 108 HIS A CA 1
ATOM 857 C C . HIS A 1 108 ? 10.172 -8.160 -18.691 1.00 89.88 108 HIS A C 1
ATOM 859 O O . HIS A 1 108 ? 9.956 -7.348 -19.592 1.00 89.88 108 HIS A O 1
ATOM 865 N N . LEU A 1 109 ? 11.386 -8.688 -18.492 1.00 92.12 109 LEU A N 1
ATOM 866 C CA . LEU A 1 109 ? 12.564 -8.355 -19.306 1.00 92.12 109 LEU A CA 1
ATOM 867 C C . LEU A 1 109 ? 12.327 -8.629 -20.797 1.00 92.12 109 LEU A C 1
ATOM 869 O O . LEU A 1 109 ? 12.664 -7.800 -21.648 1.00 92.12 109 LEU A O 1
ATOM 873 N N . CYS A 1 110 ? 11.725 -9.774 -21.124 1.00 91.38 110 CYS A N 1
ATOM 874 C CA . CYS A 1 110 ? 11.379 -10.135 -22.495 1.00 91.38 110 CYS A CA 1
ATOM 875 C C . CYS A 1 110 ? 10.354 -9.163 -23.094 1.00 91.38 110 CYS A C 1
ATOM 877 O O . CYS A 1 110 ? 10.589 -8.638 -24.185 1.00 91.38 110 CYS A O 1
ATOM 879 N N . SER A 1 111 ? 9.269 -8.858 -22.377 1.00 92.75 111 SER A N 1
ATOM 880 C CA . SER A 1 111 ? 8.247 -7.903 -22.826 1.00 92.75 111 SER A CA 1
ATOM 881 C C . SER A 1 111 ? 8.826 -6.506 -23.070 1.00 92.75 111 SER A C 1
ATOM 883 O O . SER A 1 111 ? 8.559 -5.902 -24.111 1.00 92.75 111 SER A O 1
ATOM 885 N N . ILE A 1 112 ? 9.682 -6.014 -22.166 1.00 93.81 112 ILE A N 1
ATOM 886 C CA . ILE A 1 112 ? 10.373 -4.724 -22.321 1.00 93.81 112 ILE A CA 1
ATOM 887 C C . ILE A 1 112 ? 11.276 -4.750 -23.558 1.00 93.81 112 ILE A C 1
ATOM 889 O O . ILE A 1 112 ? 11.246 -3.826 -24.372 1.00 93.81 112 ILE A O 1
ATOM 893 N N . ARG A 1 113 ? 12.062 -5.817 -23.742 1.00 94.38 113 ARG A N 1
ATOM 894 C CA . ARG A 1 113 ? 12.957 -5.957 -24.897 1.00 94.38 113 ARG A CA 1
ATOM 895 C C . ARG A 1 113 ? 12.189 -5.913 -26.215 1.00 94.38 113 ARG A C 1
ATOM 897 O O . ARG A 1 113 ? 12.593 -5.169 -27.109 1.00 94.38 113 ARG A O 1
ATOM 904 N N . PHE A 1 114 ? 11.103 -6.673 -26.344 1.00 93.88 114 PHE A N 1
ATOM 905 C CA . PHE A 1 114 ? 10.285 -6.660 -27.558 1.00 93.88 114 PHE A CA 1
ATOM 906 C C . PHE A 1 114 ? 9.649 -5.286 -27.793 1.00 93.88 114 PHE A C 1
ATOM 908 O O . PHE A 1 114 ? 9.663 -4.789 -28.919 1.00 93.88 114 PHE A O 1
ATOM 915 N N . TYR A 1 115 ? 9.191 -4.613 -26.734 1.00 94.62 115 TYR A N 1
ATOM 916 C CA . TYR A 1 115 ? 8.611 -3.272 -26.834 1.00 94.62 115 TYR A CA 1
ATOM 917 C C . TYR A 1 115 ? 9.625 -2.260 -27.357 1.00 94.62 115 TYR A C 1
ATOM 919 O O . TYR A 1 115 ? 9.362 -1.543 -28.324 1.00 94.62 115 TYR A O 1
ATOM 927 N N . LEU A 1 116 ? 10.828 -2.252 -26.785 1.00 93.12 116 LEU A N 1
ATOM 928 C CA . LEU A 1 116 ? 11.897 -1.359 -27.214 1.00 93.12 116 LEU A CA 1
ATOM 929 C C . LEU A 1 116 ? 12.377 -1.653 -28.643 1.00 93.12 116 LEU A C 1
ATOM 931 O O . LEU A 1 116 ? 12.739 -0.721 -29.362 1.00 93.12 116 LEU A O 1
ATOM 935 N N . GLN A 1 117 ? 12.344 -2.914 -29.088 1.00 93.38 117 GLN A N 1
ATOM 936 C CA . GLN A 1 117 ? 12.629 -3.278 -30.481 1.00 93.38 117 GLN A CA 1
ATOM 937 C C . GLN A 1 117 ? 11.583 -2.711 -31.448 1.00 93.38 117 GLN A C 1
ATOM 939 O O . GLN A 1 117 ? 11.955 -2.125 -32.465 1.00 93.38 117 GLN A O 1
ATOM 944 N N . LEU A 1 118 ? 10.293 -2.816 -31.117 1.00 92.25 118 LEU A N 1
ATOM 945 C CA . LEU A 1 118 ? 9.219 -2.236 -31.929 1.00 92.25 118 LEU A CA 1
ATOM 946 C C . LEU A 1 118 ? 9.332 -0.706 -31.991 1.00 92.25 118 LEU A C 1
ATOM 948 O O . LEU A 1 118 ? 9.281 -0.120 -33.072 1.00 92.25 118 LEU A O 1
ATOM 952 N N . VAL A 1 119 ? 9.590 -0.047 -30.861 1.00 90.69 119 VAL A N 1
ATOM 953 C CA . VAL A 1 119 ? 9.789 1.412 -30.829 1.00 90.69 119 VAL A CA 1
ATOM 954 C C . VAL A 1 119 ? 11.026 1.829 -31.638 1.00 90.69 119 VAL A C 1
ATOM 956 O O . VAL A 1 119 ? 10.991 2.837 -32.347 1.00 90.69 119 VAL A O 1
ATOM 959 N N . LYS A 1 120 ? 12.117 1.048 -31.598 1.00 89.62 120 LYS A N 1
ATOM 960 C CA . LYS A 1 120 ? 13.314 1.286 -32.426 1.00 89.62 120 LYS A CA 1
ATOM 961 C C . LYS A 1 120 ? 13.009 1.184 -33.924 1.00 89.62 120 LYS A C 1
ATOM 963 O O . LYS A 1 120 ? 13.558 1.966 -34.698 1.00 89.62 120 LYS A O 1
ATOM 968 N N . ASN A 1 121 ? 12.105 0.287 -34.309 1.00 89.00 121 ASN A N 1
ATOM 969 C CA . ASN A 1 121 ? 11.629 0.110 -35.683 1.00 89.00 121 ASN A CA 1
ATOM 970 C C . ASN A 1 121 ? 10.547 1.134 -36.095 1.00 89.00 121 ASN A C 1
ATOM 972 O O . ASN A 1 121 ? 9.898 0.957 -37.119 1.00 89.00 121 ASN A O 1
ATOM 976 N N . ASN A 1 122 ? 10.378 2.223 -35.333 1.00 87.50 122 ASN A N 1
ATOM 977 C CA . ASN A 1 122 ? 9.413 3.303 -35.571 1.00 87.50 122 ASN A CA 1
ATOM 978 C C . ASN A 1 122 ? 7.930 2.894 -35.486 1.00 87.50 122 ASN A C 1
ATOM 980 O O . ASN A 1 122 ? 7.081 3.587 -36.043 1.00 87.50 122 ASN A O 1
ATOM 984 N N . HIS A 1 123 ? 7.593 1.831 -34.750 1.00 88.19 123 HIS A N 1
ATOM 985 C CA . HIS A 1 123 ? 6.197 1.585 -34.380 1.00 88.19 123 HIS A CA 1
ATOM 986 C C . HIS A 1 123 ? 5.705 2.630 -33.371 1.00 88.19 123 HIS A C 1
ATOM 988 O O . HIS A 1 123 ? 6.472 3.123 -32.534 1.00 88.19 123 HIS A O 1
ATOM 994 N N . GLN A 1 124 ? 4.410 2.953 -33.419 1.00 89.88 124 GLN A N 1
ATOM 995 C CA . GLN A 1 124 ? 3.798 3.821 -32.419 1.00 89.88 124 GLN A CA 1
ATOM 996 C C . GLN A 1 124 ? 3.838 3.141 -31.044 1.00 89.88 124 GLN A C 1
ATOM 998 O O . GLN A 1 124 ? 3.549 1.951 -30.926 1.00 89.88 124 GLN A O 1
ATOM 1003 N N . LYS A 1 125 ? 4.163 3.894 -29.984 1.00 89.19 125 LYS A N 1
ATOM 1004 C CA . LYS A 1 125 ? 4.296 3.351 -28.615 1.00 89.19 125 LYS A CA 1
ATOM 1005 C C . LYS A 1 125 ? 3.029 2.615 -28.146 1.00 89.19 125 LYS A C 1
ATOM 1007 O O . LYS A 1 125 ? 3.135 1.565 -27.521 1.00 89.19 125 LYS A O 1
ATOM 1012 N N . MET A 1 126 ? 1.859 3.163 -28.483 1.00 91.38 126 MET A N 1
ATOM 1013 C CA . MET A 1 126 ? 0.534 2.633 -28.121 1.00 91.38 126 MET A CA 1
ATOM 1014 C C . MET A 1 126 ? 0.133 1.378 -28.898 1.00 91.38 126 MET A C 1
ATOM 1016 O O . MET A 1 126 ? -0.677 0.584 -28.432 1.00 91.38 126 MET A O 1
ATOM 1020 N N . GLU A 1 127 ? 0.668 1.199 -30.100 1.00 92.50 127 GLU A N 1
ATOM 1021 C CA . GLU A 1 127 ? 0.433 -0.016 -30.876 1.00 92.50 127 GLU A CA 1
ATOM 1022 C C . GLU A 1 127 ? 1.417 -1.102 -30.440 1.00 92.50 127 GLU A C 1
ATOM 1024 O O . GLU A 1 127 ? 1.038 -2.253 -30.242 1.00 92.50 127 GLU A O 1
ATOM 1029 N N . ALA A 1 128 ? 2.677 -0.723 -30.208 1.00 93.19 128 ALA A N 1
ATOM 1030 C CA . ALA A 1 128 ? 3.744 -1.634 -29.821 1.00 93.19 128 ALA A CA 1
ATOM 1031 C C . ALA A 1 128 ? 3.459 -2.372 -28.504 1.00 93.19 128 ALA A C 1
ATOM 1033 O O . ALA A 1 128 ? 3.651 -3.584 -28.429 1.00 93.19 128 ALA A O 1
ATOM 1034 N N . ASN A 1 129 ? 2.997 -1.674 -27.462 1.00 93.06 129 ASN A N 1
ATOM 1035 C CA . ASN A 1 129 ? 2.686 -2.318 -26.183 1.00 93.06 129 ASN A CA 1
ATOM 1036 C C . ASN A 1 129 ? 1.435 -3.208 -26.264 1.00 93.06 129 ASN A C 1
ATOM 1038 O O . ASN A 1 129 ? 1.411 -4.266 -25.639 1.00 93.06 129 ASN A O 1
ATOM 1042 N N . LYS A 1 130 ? 0.426 -2.809 -27.050 1.00 94.94 130 LYS A N 1
ATOM 1043 C CA . LYS A 1 130 ? -0.798 -3.581 -27.265 1.00 94.94 130 LYS A CA 1
ATOM 1044 C C . LYS A 1 130 ? -0.492 -4.899 -27.969 1.00 94.94 130 LYS A C 1
ATOM 1046 O O . LYS A 1 130 ? -0.867 -5.943 -27.456 1.00 94.94 130 LYS A O 1
ATOM 1051 N N . ILE A 1 131 ? 0.291 -4.860 -29.051 1.00 94.19 131 ILE A N 1
ATOM 1052 C CA . ILE A 1 131 ? 0.733 -6.063 -29.776 1.00 94.19 131 ILE A CA 1
ATOM 1053 C C . ILE A 1 131 ? 1.425 -7.051 -28.827 1.00 94.19 131 ILE A C 1
ATOM 1055 O O . ILE A 1 131 ? 1.161 -8.247 -28.878 1.00 94.19 131 ILE A O 1
ATOM 1059 N N . ILE A 1 132 ? 2.297 -6.569 -27.940 1.00 94.62 132 ILE A N 1
ATOM 1060 C CA . ILE A 1 132 ? 3.036 -7.442 -27.015 1.00 94.62 132 ILE A CA 1
ATOM 1061 C C . ILE A 1 132 ? 2.125 -8.013 -25.933 1.00 94.62 132 ILE A C 1
ATOM 1063 O O . ILE A 1 132 ? 2.243 -9.193 -25.608 1.00 94.62 132 ILE A O 1
ATOM 1067 N N . ALA A 1 133 ? 1.218 -7.202 -25.389 1.00 94.19 133 ALA A N 1
ATOM 1068 C CA . ALA A 1 133 ? 0.230 -7.684 -24.435 1.00 94.19 133 ALA A CA 1
ATOM 1069 C C . ALA A 1 133 ? -0.660 -8.766 -25.065 1.00 94.19 133 ALA A C 1
ATOM 1071 O O . ALA A 1 133 ? -0.832 -9.821 -24.459 1.00 94.19 133 ALA A O 1
ATOM 1072 N N . ASP A 1 134 ? -1.114 -8.555 -26.302 1.00 93.44 134 ASP A N 1
ATOM 1073 C CA . ASP A 1 134 ? -1.925 -9.516 -27.050 1.00 93.44 134 ASP A CA 1
ATOM 1074 C C . ASP A 1 134 ? -1.151 -10.827 -27.299 1.00 93.44 134 ASP A C 1
ATOM 1076 O O . ASP A 1 134 ? -1.678 -11.912 -27.053 1.00 93.44 134 ASP A O 1
ATOM 1080 N N . VAL A 1 135 ? 0.129 -10.752 -27.692 1.00 91.88 135 VAL A N 1
ATOM 1081 C CA . VAL A 1 135 ? 1.010 -11.931 -27.862 1.00 91.88 135 VAL A CA 1
ATOM 1082 C C . VAL A 1 135 ? 1.210 -12.692 -26.547 1.00 91.88 135 VAL A C 1
ATOM 1084 O O . VAL A 1 135 ? 1.290 -13.920 -26.550 1.00 91.88 135 VAL A O 1
ATOM 1087 N N . ALA A 1 136 ? 1.260 -11.987 -25.417 1.00 87.69 136 ALA A N 1
ATOM 1088 C CA . ALA A 1 136 ? 1.346 -12.589 -24.088 1.00 87.69 136 ALA A CA 1
ATOM 1089 C C . ALA A 1 136 ? -0.007 -13.116 -23.561 1.00 87.69 136 ALA A C 1
ATOM 1091 O O . ALA A 1 136 ? -0.063 -13.643 -22.445 1.00 87.69 136 ALA A O 1
ATOM 1092 N N . GLY A 1 137 ? -1.102 -12.957 -24.318 1.00 91.25 137 GLY A N 1
ATOM 1093 C CA . GLY A 1 137 ? -2.457 -13.303 -23.882 1.00 91.25 137 GLY A CA 1
ATOM 1094 C C . GLY A 1 137 ? -2.953 -12.434 -22.719 1.00 91.25 137 GLY A C 1
ATOM 1095 O O . GLY A 1 137 ? -3.684 -12.913 -21.851 1.00 91.25 137 GLY A O 1
ATOM 1096 N N . LYS A 1 138 ? -2.502 -11.176 -22.645 1.00 91.00 138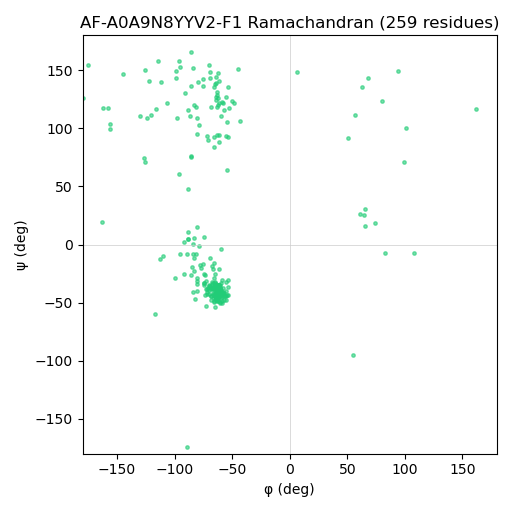 LYS A N 1
ATOM 1097 C CA . LYS A 1 138 ? -2.823 -10.207 -21.588 1.00 91.00 138 LYS A CA 1
ATOM 1098 C C . LYS A 1 138 ? -3.632 -9.032 -22.141 1.00 91.00 138 LYS A C 1
ATOM 1100 O O . LYS A 1 138 ? -3.592 -8.731 -23.324 1.00 91.00 138 LYS A O 1
ATOM 1105 N N . GLY A 1 139 ? -4.356 -8.347 -21.256 1.00 91.25 139 GLY A N 1
ATOM 1106 C CA . GLY A 1 139 ? -5.201 -7.206 -21.619 1.00 91.25 139 GLY A CA 1
ATOM 1107 C C . GLY A 1 139 ? -4.499 -5.843 -21.580 1.00 91.25 139 GLY A C 1
ATOM 1108 O O . GLY A 1 139 ? -3.308 -5.722 -21.287 1.00 91.25 139 GLY A O 1
ATOM 1109 N N . VAL A 1 140 ? -5.296 -4.791 -21.794 1.00 91.62 140 VAL A N 1
ATOM 1110 C CA . VAL A 1 140 ? -4.864 -3.380 -21.857 1.00 91.62 140 VAL A CA 1
ATOM 1111 C C . VAL A 1 140 ? -4.064 -2.944 -20.625 1.00 91.62 140 VAL A C 1
ATOM 1113 O O . VAL A 1 140 ? -3.088 -2.208 -20.751 1.00 91.62 140 VAL A O 1
ATOM 1116 N N . TYR A 1 141 ? -4.430 -3.434 -19.438 1.00 89.19 141 TYR A N 1
ATOM 1117 C CA . TYR A 1 141 ? -3.713 -3.141 -18.197 1.00 89.19 141 TYR A CA 1
ATOM 1118 C C . TYR A 1 141 ? -2.240 -3.570 -18.270 1.00 89.19 141 TYR A C 1
ATOM 1120 O O . TYR A 1 141 ? -1.346 -2.784 -17.973 1.00 89.19 141 TYR A O 1
ATOM 1128 N N . HIS A 1 142 ? -1.955 -4.770 -18.781 1.00 89.12 142 HIS A N 1
ATOM 1129 C CA . HIS A 1 142 ? -0.578 -5.237 -18.950 1.00 89.12 142 HIS A CA 1
ATOM 1130 C C . HIS A 1 142 ? 0.192 -4.395 -19.977 1.00 89.12 142 HIS A C 1
ATOM 1132 O O . HIS A 1 142 ? 1.362 -4.082 -19.767 1.00 89.12 142 HIS A O 1
ATOM 1138 N N . ALA A 1 143 ? -0.473 -3.947 -21.047 1.00 92.31 143 ALA A N 1
ATOM 1139 C CA . ALA A 1 143 ? 0.124 -3.036 -22.021 1.00 92.31 143 ALA A CA 1
ATOM 1140 C C . ALA A 1 143 ? 0.556 -1.699 -21.383 1.00 92.31 143 ALA A C 1
ATOM 1142 O O . ALA A 1 143 ? 1.606 -1.159 -21.748 1.00 92.31 143 ALA A O 1
ATOM 1143 N N . LYS A 1 144 ? -0.213 -1.168 -20.418 1.00 91.19 144 LYS A N 1
ATOM 1144 C CA . LYS A 1 144 ? 0.181 0.023 -19.640 1.00 91.19 144 LYS A CA 1
ATOM 1145 C C . LYS A 1 144 ? 1.457 -0.251 -18.832 1.00 91.19 144 LYS A C 1
ATOM 1147 O O . LYS A 1 144 ? 2.416 0.513 -18.936 1.00 91.19 144 LYS A O 1
ATOM 1152 N N . TYR A 1 145 ? 1.514 -1.380 -18.124 1.00 90.19 145 TYR A N 1
ATOM 1153 C CA . TYR A 1 145 ? 2.689 -1.770 -17.334 1.00 90.19 145 TYR A CA 1
ATOM 1154 C C . TYR A 1 145 ? 3.949 -1.969 -18.177 1.00 90.19 145 TYR A C 1
ATOM 1156 O O . TYR A 1 145 ? 5.015 -1.530 -17.765 1.00 90.19 145 TYR A O 1
ATOM 1164 N N . ILE A 1 146 ? 3.848 -2.535 -19.385 1.00 92.44 146 ILE A N 1
ATOM 1165 C CA . ILE A 1 146 ? 5.003 -2.678 -20.289 1.00 92.44 146 ILE A CA 1
ATOM 1166 C C . ILE A 1 146 ? 5.641 -1.316 -20.599 1.00 92.44 146 ILE A C 1
ATOM 1168 O O . ILE A 1 146 ? 6.867 -1.199 -20.609 1.00 92.44 146 ILE A O 1
ATOM 1172 N N . ARG A 1 147 ? 4.828 -0.275 -20.835 1.00 91.19 147 ARG A N 1
ATOM 1173 C CA . ARG A 1 147 ? 5.338 1.084 -21.085 1.00 91.1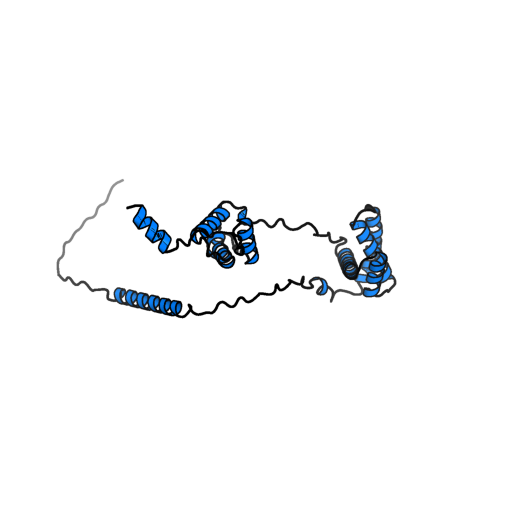9 147 ARG A CA 1
ATOM 1174 C C . ARG A 1 147 ? 6.036 1.650 -19.856 1.00 91.19 147 ARG A C 1
ATOM 1176 O O . ARG A 1 147 ? 7.138 2.177 -19.992 1.00 91.19 147 ARG A O 1
ATOM 1183 N N . PHE A 1 148 ? 5.418 1.500 -18.687 1.00 89.62 148 PHE A N 1
ATOM 1184 C CA . PHE A 1 148 ? 5.985 1.932 -17.413 1.00 89.62 148 PHE A CA 1
ATOM 1185 C C . PHE A 1 148 ? 7.312 1.226 -17.115 1.00 89.62 148 PHE A C 1
ATOM 1187 O O . PHE A 1 148 ? 8.324 1.880 -16.897 1.00 89.62 148 PHE A O 1
ATOM 1194 N N . TRP A 1 149 ? 7.357 -0.102 -17.221 1.00 91.62 149 TRP A N 1
ATOM 1195 C CA . TRP A 1 149 ? 8.579 -0.881 -17.024 1.00 91.62 149 TRP A CA 1
ATOM 1196 C C . TRP A 1 149 ? 9.683 -0.500 -18.000 1.00 91.62 149 TRP A C 1
ATOM 1198 O O . TRP A 1 149 ? 10.843 -0.419 -17.613 1.00 91.62 149 TRP A O 1
ATOM 1208 N N . ALA A 1 150 ? 9.342 -0.249 -19.265 1.00 92.00 150 ALA A N 1
ATOM 1209 C CA . ALA A 1 150 ? 10.316 0.202 -20.246 1.00 92.00 150 ALA A CA 1
ATOM 1210 C C . ALA A 1 150 ? 10.871 1.592 -19.912 1.00 92.00 150 ALA A C 1
ATOM 1212 O O . ALA A 1 150 ? 12.058 1.836 -20.127 1.00 92.00 150 ALA A O 1
ATOM 1213 N N . HIS A 1 151 ? 10.033 2.487 -19.386 1.00 89.19 151 HIS A N 1
ATOM 1214 C CA . HIS A 1 151 ? 10.459 3.797 -18.910 1.00 89.19 151 HIS A CA 1
ATOM 1215 C C . HIS A 1 151 ? 11.392 3.695 -17.709 1.00 89.19 151 HIS A C 1
ATOM 1217 O O . HIS A 1 151 ? 12.520 4.188 -17.781 1.00 89.19 151 HIS A O 1
ATOM 1223 N N . GLU A 1 152 ? 10.970 2.984 -16.667 1.00 88.62 152 GLU A N 1
ATOM 1224 C CA . GLU A 1 152 ? 11.777 2.753 -15.472 1.00 88.62 152 GLU A CA 1
ATOM 1225 C C . GLU A 1 152 ? 13.106 2.087 -15.819 1.00 88.62 152 GLU A C 1
ATOM 1227 O O . GLU A 1 152 ? 14.162 2.600 -15.463 1.00 88.62 152 GLU A O 1
ATOM 1232 N N . TYR A 1 153 ? 13.097 1.033 -16.635 1.00 90.94 153 TYR A N 1
ATOM 1233 C CA . TYR A 1 153 ? 14.327 0.360 -17.043 1.00 90.94 153 TYR A CA 1
ATOM 1234 C C . TYR A 1 153 ? 15.279 1.295 -17.807 1.00 90.94 153 TYR A C 1
ATOM 1236 O O . TYR A 1 153 ? 16.490 1.262 -17.601 1.00 90.94 153 TYR A O 1
ATOM 1244 N N . ILE A 1 154 ? 14.766 2.182 -18.664 1.00 89.88 154 ILE A N 1
ATOM 1245 C CA . ILE A 1 154 ? 15.608 3.164 -19.364 1.00 89.88 154 ILE A CA 1
ATOM 1246 C C . ILE A 1 154 ? 16.225 4.180 -18.392 1.00 89.88 154 ILE A C 1
ATOM 1248 O O . ILE A 1 154 ? 17.373 4.586 -18.595 1.00 89.88 154 ILE A O 1
ATOM 1252 N N . MET A 1 155 ? 15.485 4.599 -17.365 1.00 86.00 155 MET A N 1
ATOM 1253 C CA . MET A 1 155 ? 15.925 5.629 -16.423 1.00 86.00 155 MET A CA 1
ATOM 1254 C C . MET A 1 155 ? 16.833 5.080 -15.321 1.00 86.00 155 MET A C 1
ATOM 1256 O O . MET A 1 155 ? 17.890 5.654 -15.068 1.00 86.00 155 MET A O 1
ATOM 1260 N N . THR A 1 156 ? 16.454 3.964 -14.700 1.00 85.12 156 THR A N 1
ATOM 1261 C CA . THR A 1 156 ? 17.091 3.409 -13.493 1.00 85.12 156 THR A CA 1
ATOM 1262 C C . THR A 1 156 ? 17.812 2.082 -13.735 1.00 85.12 156 THR A C 1
ATOM 1264 O O . THR A 1 156 ? 18.591 1.656 -12.886 1.00 85.12 156 THR A O 1
ATOM 1267 N N . HIS A 1 157 ? 17.600 1.438 -14.893 1.00 84.12 157 HIS A N 1
ATOM 1268 C CA . HIS A 1 157 ? 18.129 0.102 -15.232 1.00 84.12 157 HIS A CA 1
ATOM 1269 C C . HIS A 1 157 ? 17.632 -1.003 -14.291 1.00 84.12 157 HIS A C 1
ATOM 1271 O O . HIS A 1 157 ? 18.283 -2.031 -14.116 1.00 84.12 157 HIS A O 1
ATOM 1277 N N . GLN A 1 158 ? 16.458 -0.797 -13.695 1.00 83.81 158 GLN A N 1
ATOM 1278 C CA . GLN A 1 158 ? 15.802 -1.754 -12.815 1.00 83.81 158 GLN A CA 1
ATOM 1279 C C . GLN A 1 158 ? 14.381 -2.027 -13.308 1.00 83.81 158 GLN A C 1
ATOM 1281 O O . GLN A 1 158 ? 13.748 -1.176 -13.933 1.00 83.81 158 GLN A O 1
ATOM 1286 N N . ILE A 1 159 ? 13.883 -3.234 -13.042 1.00 82.00 159 ILE A N 1
ATOM 1287 C CA . ILE A 1 159 ? 12.462 -3.546 -13.204 1.00 82.00 159 ILE A CA 1
ATOM 1288 C C . ILE A 1 159 ? 11.791 -3.260 -11.865 1.00 82.00 159 ILE A C 1
ATOM 1290 O O . ILE A 1 159 ? 12.287 -3.738 -10.842 1.00 82.00 159 ILE A O 1
ATOM 1294 N N . PRO A 1 160 ? 10.678 -2.512 -11.841 1.00 73.88 160 PRO A N 1
ATOM 1295 C CA . PRO A 1 160 ? 9.957 -2.287 -10.604 1.00 73.88 160 PRO A CA 1
ATOM 1296 C C . PRO A 1 160 ? 9.415 -3.620 -10.090 1.00 73.88 160 PRO A C 1
ATOM 1298 O O . PRO A 1 160 ? 8.751 -4.373 -10.808 1.00 73.88 160 PRO A O 1
ATOM 1301 N N . TYR A 1 161 ? 9.734 -3.918 -8.836 1.00 67.44 161 TYR A N 1
ATOM 1302 C CA . TYR A 1 161 ? 9.239 -5.104 -8.160 1.00 67.44 161 TYR A CA 1
ATOM 1303 C C . TYR A 1 161 ? 7.743 -4.959 -7.897 1.00 67.44 161 TYR A C 1
ATOM 1305 O O . TYR A 1 161 ? 7.243 -3.881 -7.579 1.00 67.44 161 TYR A O 1
ATOM 1313 N N . SER A 1 162 ? 7.021 -6.067 -8.018 1.00 68.75 162 SER A N 1
ATOM 1314 C CA . SER A 1 162 ? 5.632 -6.117 -7.592 1.00 68.75 162 SER A CA 1
ATOM 1315 C C . SER A 1 162 ? 5.576 -6.003 -6.069 1.00 68.75 162 SER A C 1
ATOM 1317 O O . SER A 1 162 ? 6.073 -6.879 -5.366 1.00 68.75 162 SER A O 1
ATOM 1319 N N . CYS A 1 163 ? 4.931 -4.958 -5.547 1.00 62.28 163 CYS A N 1
ATOM 1320 C CA . CYS A 1 163 ? 4.593 -4.863 -4.120 1.00 62.28 163 CYS A CA 1
ATOM 1321 C C . CYS A 1 163 ? 3.414 -5.779 -3.742 1.00 62.28 163 CYS A C 1
ATOM 1323 O O . CYS A 1 163 ? 2.901 -5.723 -2.624 1.00 62.28 163 CYS A O 1
ATOM 1325 N N . ARG A 1 164 ? 2.943 -6.625 -4.667 1.00 63.25 164 ARG A N 1
ATOM 1326 C CA . ARG A 1 164 ? 1.825 -7.537 -4.431 1.00 63.25 164 ARG A CA 1
ATOM 1327 C C . ARG A 1 164 ? 2.201 -8.550 -3.350 1.00 63.25 164 ARG A C 1
ATOM 1329 O O . ARG A 1 164 ? 3.200 -9.251 -3.463 1.00 63.25 164 ARG A O 1
ATOM 1336 N N . GLY A 1 165 ? 1.396 -8.617 -2.291 1.00 62.59 165 GLY A N 1
ATOM 1337 C CA . GLY A 1 165 ? 1.684 -9.438 -1.107 1.00 62.59 165 GLY A CA 1
ATOM 1338 C C . GLY A 1 165 ? 2.635 -8.779 -0.099 1.00 62.59 165 GLY A C 1
ATOM 1339 O O . GLY A 1 165 ? 2.772 -9.281 1.012 1.00 62.59 165 GLY A O 1
ATOM 1340 N N . HIS A 1 166 ? 3.215 -7.624 -0.434 1.00 57.56 166 HIS A N 1
ATOM 1341 C CA . HIS A 1 166 ? 3.886 -6.714 0.494 1.00 57.56 166 HIS A CA 1
ATOM 1342 C C . HIS A 1 166 ? 2.863 -5.729 1.080 1.00 57.56 166 HIS A C 1
ATOM 1344 O O . HIS A 1 166 ? 3.065 -4.517 1.098 1.00 57.56 166 HIS A O 1
ATOM 1350 N N . HIS A 1 167 ? 1.722 -6.241 1.551 1.00 58.78 167 HIS A N 1
ATOM 1351 C CA . HIS A 1 167 ? 0.895 -5.430 2.435 1.00 58.78 167 HIS A CA 1
ATOM 1352 C C . HIS A 1 167 ? 1.736 -5.154 3.675 1.00 58.78 167 HIS A C 1
ATOM 1354 O O . HIS A 1 167 ? 2.264 -6.091 4.287 1.00 58.78 167 HIS A O 1
ATOM 1360 N N . ALA A 1 168 ? 1.884 -3.879 4.034 1.00 52.41 168 ALA A N 1
ATOM 1361 C CA . ALA A 1 168 ? 2.349 -3.548 5.364 1.00 52.41 168 ALA A CA 1
ATOM 1362 C C . ALA A 1 168 ? 1.475 -4.355 6.331 1.00 52.41 168 ALA A C 1
ATOM 1364 O O . ALA A 1 168 ? 0.246 -4.294 6.265 1.00 52.41 168 ALA A O 1
ATOM 1365 N N . LYS A 1 169 ? 2.097 -5.165 7.192 1.00 65.81 169 LYS A N 1
ATOM 1366 C CA . LYS A 1 169 ? 1.417 -5.636 8.395 1.00 65.81 169 LYS A CA 1
ATOM 1367 C C . LYS A 1 169 ? 1.213 -4.376 9.221 1.00 65.81 169 LYS A C 1
ATOM 1369 O O . LYS A 1 169 ? 2.099 -4.010 9.987 1.00 65.81 169 LYS A O 1
ATOM 1374 N N . THR A 1 170 ? 0.148 -3.634 8.928 1.00 68.00 170 THR A N 1
ATOM 1375 C CA . THR A 1 170 ? -0.132 -2.360 9.576 1.00 68.00 170 THR A CA 1
ATOM 1376 C C . THR A 1 170 ? -0.205 -2.651 11.060 1.00 68.00 170 THR A C 1
ATOM 1378 O O . THR A 1 170 ? -1.018 -3.465 11.497 1.00 68.00 170 THR A O 1
ATOM 1381 N N . TRP A 1 171 ? 0.726 -2.072 11.810 1.00 78.94 171 TRP A N 1
ATOM 1382 C CA . TRP A 1 171 ? 0.773 -2.229 13.251 1.00 78.94 171 TRP A CA 1
ATOM 1383 C C . TRP A 1 171 ? -0.522 -1.640 13.825 1.00 78.94 171 TRP A C 1
ATOM 1385 O O . TRP A 1 171 ? -0.837 -0.478 13.567 1.00 78.94 171 TRP A O 1
ATOM 1395 N N . SER A 1 172 ? -1.308 -2.469 14.515 1.00 87.12 172 SER A N 1
ATOM 1396 C CA . SER A 1 172 ? -2.561 -2.048 15.147 1.00 87.12 172 SER A CA 1
ATOM 1397 C C . SER A 1 172 ? -2.262 -1.492 16.532 1.00 87.12 172 SER A C 1
ATOM 1399 O O . SER A 1 172 ? -1.535 -2.121 17.301 1.00 87.12 172 SER A O 1
ATOM 1401 N N . PHE A 1 173 ? -2.881 -0.366 16.890 1.00 89.88 173 PHE A N 1
ATOM 1402 C CA . PHE A 1 173 ? -2.781 0.180 18.248 1.00 89.88 173 PHE A CA 1
ATOM 1403 C C . PHE A 1 173 ? -3.350 -0.776 19.304 1.00 89.88 173 PHE A C 1
ATOM 1405 O O . PHE A 1 173 ? -2.977 -0.685 20.466 1.00 89.88 173 PHE A O 1
ATOM 1412 N N . LEU A 1 174 ? -4.219 -1.717 18.916 1.00 90.00 174 LEU A N 1
ATOM 1413 C CA . LEU A 1 174 ? -4.749 -2.731 19.832 1.00 90.00 174 LEU A CA 1
ATOM 1414 C C . LEU A 1 174 ? -3.704 -3.759 20.289 1.00 90.00 174 LEU A C 1
ATOM 1416 O O . LEU A 1 174 ? -3.986 -4.528 21.205 1.00 90.00 174 LEU A O 1
ATOM 1420 N N . TRP A 1 175 ? -2.525 -3.804 19.661 1.00 89.75 175 TRP A N 1
ATOM 1421 C CA . TRP A 1 175 ? -1.424 -4.663 20.109 1.00 89.75 175 TRP A CA 1
ATOM 1422 C C . TRP A 1 175 ? -0.684 -4.097 21.320 1.00 89.75 175 TRP A C 1
ATOM 1424 O O . TRP A 1 175 ? 0.035 -4.836 21.986 1.00 89.75 175 TRP A O 1
ATOM 1434 N 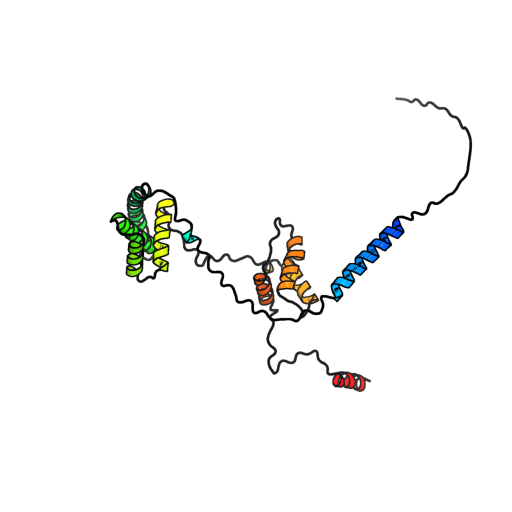N . ASP A 1 176 ? -0.854 -2.808 21.600 1.00 91.31 176 ASP A N 1
ATOM 1435 C CA . ASP A 1 176 ? -0.374 -2.188 22.825 1.00 91.31 176 ASP A CA 1
ATOM 1436 C C . ASP A 1 176 ? -1.381 -2.467 23.954 1.00 91.31 176 ASP A C 1
ATOM 1438 O O . ASP A 1 176 ? -2.555 -2.089 23.872 1.00 91.31 176 ASP A O 1
ATOM 1442 N N . GLU A 1 177 ? -0.932 -3.173 24.995 1.00 93.25 177 GLU A N 1
ATOM 1443 C CA . GLU A 1 177 ? -1.779 -3.592 26.115 1.00 93.25 177 GLU A CA 1
ATOM 1444 C C . GLU A 1 177 ? -2.377 -2.398 26.874 1.00 93.25 177 GLU A C 1
ATOM 1446 O O . GLU A 1 177 ? -3.535 -2.469 27.301 1.00 93.25 177 GLU A O 1
ATOM 1451 N N . ASP A 1 178 ? -1.642 -1.289 26.985 1.00 91.62 178 ASP A N 1
ATOM 1452 C CA . ASP A 1 178 ? -2.083 -0.101 27.716 1.00 91.62 178 ASP A CA 1
ATOM 1453 C C . ASP A 1 178 ? -3.193 0.623 26.946 1.00 91.62 178 ASP A C 1
ATOM 1455 O O . ASP A 1 178 ? -4.225 0.999 27.515 1.00 91.62 178 ASP A O 1
ATOM 1459 N N . ILE A 1 179 ? -3.031 0.753 25.626 1.00 92.25 179 ILE A N 1
ATOM 1460 C CA . ILE A 1 179 ? -4.055 1.318 24.736 1.00 92.25 179 ILE A CA 1
ATOM 1461 C C . ILE A 1 179 ? -5.297 0.423 24.726 1.00 92.25 179 ILE A C 1
ATOM 1463 O O . ILE A 1 179 ? -6.427 0.905 24.865 1.00 92.25 179 ILE A O 1
ATOM 1467 N N . LEU A 1 180 ? -5.102 -0.892 24.606 1.00 94.31 180 LEU A N 1
ATOM 1468 C CA . LEU A 1 180 ? -6.180 -1.876 24.618 1.00 94.31 180 LEU A CA 1
ATOM 1469 C C . LEU A 1 180 ? -6.999 -1.801 25.913 1.00 94.31 180 LEU A C 1
ATOM 1471 O O . LEU A 1 180 ? -8.233 -1.870 25.874 1.00 94.31 180 LEU A O 1
ATOM 1475 N N . LEU A 1 181 ? -6.333 -1.654 27.059 1.00 94.00 181 LEU A N 1
ATOM 1476 C CA . LEU A 1 181 ? -6.984 -1.546 28.360 1.00 94.00 181 LEU A CA 1
ATOM 1477 C C . LEU A 1 181 ? -7.813 -0.262 28.479 1.00 94.00 181 LEU A C 1
ATOM 1479 O O . LEU A 1 181 ? -8.948 -0.315 28.968 1.00 94.00 181 LEU A O 1
ATOM 1483 N N . GLN A 1 182 ? -7.288 0.868 28.000 1.00 94.06 182 GLN A N 1
ATOM 1484 C CA . GLN A 1 182 ? -8.002 2.145 28.012 1.00 94.06 182 GLN A CA 1
ATOM 1485 C C . GLN A 1 182 ? -9.253 2.093 27.128 1.00 94.06 182 GLN A C 1
ATOM 1487 O O . GLN A 1 182 ? -10.344 2.442 27.583 1.00 94.06 182 GLN A O 1
ATOM 1492 N N . ILE A 1 183 ? -9.136 1.561 25.906 1.00 94.12 183 ILE A N 1
ATOM 1493 C CA . ILE A 1 183 ? -10.277 1.414 24.988 1.00 94.12 183 ILE A CA 1
ATOM 1494 C C . ILE A 1 183 ? -11.333 0.477 25.583 1.00 94.12 183 ILE A C 1
ATOM 1496 O O . ILE A 1 183 ? -12.522 0.795 25.578 1.00 94.12 183 ILE A O 1
ATOM 1500 N N . LYS A 1 184 ? -10.926 -0.671 26.144 1.00 93.06 184 LYS A N 1
ATOM 1501 C CA . LYS A 1 184 ? -11.860 -1.602 26.801 1.00 93.06 184 LYS A CA 1
ATOM 1502 C C . LYS A 1 184 ? -12.563 -0.971 28.000 1.00 93.06 184 LYS A C 1
ATOM 1504 O O . LYS A 1 184 ? -13.738 -1.262 28.215 1.00 93.06 184 LYS A O 1
ATOM 1509 N N . SER A 1 185 ? -11.873 -0.140 28.778 1.00 93.69 185 SER A N 1
ATOM 1510 C CA . SER A 1 185 ? -12.472 0.568 29.917 1.00 93.69 185 SER A CA 1
ATOM 1511 C C . SER A 1 185 ? -13.529 1.563 29.441 1.00 93.69 185 SER A C 1
ATOM 1513 O O . SER A 1 185 ? -14.675 1.476 29.875 1.00 93.69 185 SER A O 1
ATOM 1515 N N . TYR A 1 186 ? -13.197 2.378 28.437 1.00 93.81 186 TYR A N 1
ATOM 1516 C CA . TYR A 1 186 ? -14.143 3.299 27.805 1.00 93.81 186 TYR A CA 1
ATOM 1517 C C . TYR A 1 186 ? -15.386 2.585 27.254 1.00 93.81 186 TYR A C 1
ATOM 1519 O O . TYR A 1 186 ? -16.523 3.013 27.457 1.00 93.81 186 TYR A O 1
ATOM 1527 N N . ILE A 1 187 ? -15.191 1.448 26.584 1.00 92.31 187 ILE A N 1
ATOM 1528 C CA . ILE A 1 187 ? -16.298 0.643 26.063 1.00 92.31 187 ILE A CA 1
ATOM 1529 C C . ILE A 1 187 ? -17.174 0.100 27.205 1.00 92.31 187 ILE A C 1
ATOM 1531 O O . ILE A 1 187 ? -18.401 0.144 27.134 1.00 92.31 187 ILE A O 1
ATOM 1535 N N . ARG A 1 188 ? -16.582 -0.376 28.304 1.00 90.31 188 ARG A N 1
ATOM 1536 C CA . ARG A 1 188 ? -17.350 -0.878 29.458 1.00 90.31 188 ARG A CA 1
ATOM 1537 C C . ARG A 1 188 ? -18.187 0.209 30.129 1.00 90.31 188 ARG A C 1
ATOM 1539 O O . ARG A 1 188 ? -19.294 -0.088 30.577 1.00 90.31 188 ARG A O 1
ATOM 1546 N N . GLU A 1 189 ? -17.686 1.437 30.179 1.00 91.94 189 GLU A N 1
ATOM 1547 C CA . GLU A 1 189 ? -18.401 2.588 30.741 1.00 91.94 189 GLU A CA 1
ATOM 1548 C C . GLU A 1 189 ? -19.635 2.957 29.903 1.00 91.94 189 GLU A C 1
ATOM 1550 O O . GLU A 1 189 ? -20.722 3.141 30.452 1.00 91.94 189 GLU A O 1
ATOM 1555 N N . ASN A 1 190 ? -19.500 2.964 28.573 1.00 88.12 190 ASN A N 1
ATOM 1556 C CA . ASN A 1 190 ? -20.574 3.330 27.638 1.00 88.12 190 ASN A CA 1
ATOM 1557 C C . ASN A 1 190 ? -21.558 2.181 27.317 1.00 88.12 190 ASN A C 1
ATOM 1559 O O . ASN A 1 190 ? -22.641 2.402 26.765 1.00 88.12 190 ASN A O 1
ATOM 1563 N N . LYS A 1 191 ? -21.216 0.944 27.702 1.00 83.62 191 LYS A N 1
ATOM 1564 C CA . LYS A 1 191 ? -22.028 -0.278 27.579 1.00 83.62 191 LYS A CA 1
ATOM 1565 C C . LYS A 1 191 ? -22.510 -0.568 26.148 1.00 83.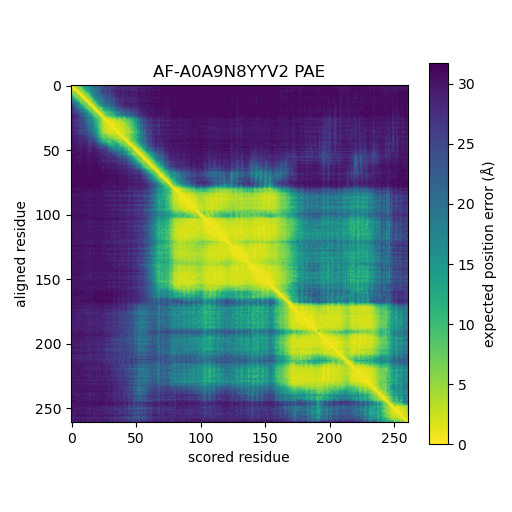62 191 LYS A C 1
ATOM 1567 O O . LYS A 1 191 ? -21.812 -1.236 25.398 1.00 83.62 191 LYS A O 1
ATOM 1572 N N . TRP A 1 192 ? -23.729 -0.151 25.795 1.00 77.94 192 TRP A N 1
ATOM 1573 C CA . TRP A 1 192 ? -24.389 -0.452 24.512 1.00 77.94 192 TRP A CA 1
ATOM 1574 C C . TRP A 1 192 ? -24.527 0.762 23.585 1.00 77.94 192 TRP A C 1
ATOM 1576 O O . TRP A 1 192 ? -24.880 0.594 22.417 1.00 77.94 192 TRP A O 1
ATOM 1586 N N . ASN A 1 193 ? -24.246 1.970 24.080 1.00 85.19 193 ASN A N 1
ATOM 1587 C CA . ASN A 1 193 ? -24.347 3.206 23.309 1.00 85.19 193 ASN A CA 1
ATOM 1588 C C . ASN A 1 193 ? -22.977 3.597 22.733 1.00 85.19 193 ASN A C 1
ATOM 1590 O O . ASN A 1 193 ? -22.403 4.612 23.116 1.00 85.19 193 ASN A O 1
ATOM 1594 N N . ILE A 1 194 ? -22.399 2.728 21.898 1.00 89.69 194 ILE A N 1
ATOM 1595 C CA . ILE A 1 194 ? -21.029 2.887 21.397 1.00 89.69 194 ILE A CA 1
ATOM 1596 C C . ILE A 1 194 ? -21.044 2.890 19.883 1.00 89.69 194 ILE A C 1
ATOM 1598 O O . ILE A 1 194 ? -21.203 1.856 19.241 1.00 89.69 194 ILE A O 1
ATOM 1602 N N . THR A 1 195 ? -20.794 4.055 19.303 1.00 91.62 195 THR A N 1
ATOM 1603 C CA . THR A 1 195 ? -20.586 4.173 17.863 1.00 91.62 195 THR A CA 1
ATOM 1604 C C . THR A 1 195 ? -19.091 4.146 17.530 1.00 91.62 195 THR A C 1
ATOM 1606 O O . THR A 1 195 ? -18.261 4.564 18.344 1.00 91.62 195 THR A O 1
ATOM 1609 N N . PRO A 1 196 ? -18.701 3.700 16.320 1.00 93.75 196 PRO A N 1
ATOM 1610 C CA . PRO A 1 196 ? -17.306 3.772 15.882 1.00 93.75 196 PRO A CA 1
ATOM 1611 C C . PRO A 1 196 ? -16.733 5.195 15.954 1.00 93.75 196 PRO A C 1
ATOM 1613 O O . PRO A 1 196 ? -15.561 5.374 16.271 1.00 93.75 196 PRO A O 1
ATOM 1616 N N . HIS A 1 197 ? -17.573 6.210 15.729 1.00 94.56 197 HIS A N 1
ATOM 1617 C CA . HIS A 1 197 ? -17.189 7.616 15.837 1.00 94.56 197 HIS A CA 1
ATOM 1618 C C . HIS A 1 197 ? -16.759 8.002 17.261 1.00 94.56 197 HIS A C 1
ATOM 1620 O O . HIS A 1 197 ? -15.750 8.676 17.440 1.00 94.56 197 HIS A O 1
ATOM 1626 N N . MET A 1 198 ? -17.469 7.523 18.287 1.00 93.94 198 MET A N 1
ATOM 1627 C CA . MET A 1 198 ? -17.106 7.773 19.687 1.00 93.94 198 MET A CA 1
ATOM 1628 C C . MET A 1 198 ? -15.748 7.163 20.046 1.00 93.94 198 MET A C 1
ATOM 1630 O O . MET A 1 198 ? -14.925 7.810 20.686 1.00 93.94 198 MET A O 1
ATOM 1634 N N . VAL A 1 199 ? -15.477 5.940 19.578 1.00 94.12 199 VAL A N 1
ATOM 1635 C CA . VAL A 1 199 ? -14.172 5.288 19.780 1.00 94.12 199 VAL A CA 1
ATOM 1636 C C . VAL A 1 199 ? -13.057 6.045 19.057 1.00 94.12 199 VAL A C 1
ATOM 1638 O O . VAL A 1 199 ? -11.972 6.206 19.611 1.00 94.12 199 VAL A O 1
ATOM 1641 N N . MET A 1 200 ? -13.325 6.537 17.844 1.00 95.31 200 MET A N 1
ATOM 1642 C CA . MET A 1 200 ? -12.381 7.354 17.080 1.00 95.31 200 MET A CA 1
ATOM 1643 C C . MET A 1 200 ? -11.980 8.621 17.843 1.00 95.31 200 MET A C 1
ATOM 1645 O O . MET A 1 200 ? -10.787 8.878 18.002 1.00 95.31 200 MET A O 1
ATOM 1649 N N . LEU A 1 201 ? -12.963 9.377 18.343 1.00 94.19 201 LEU A N 1
ATOM 1650 C CA . LEU A 1 201 ? -12.715 10.584 19.134 1.00 94.19 201 LEU A CA 1
ATOM 1651 C C . LEU A 1 201 ? -11.935 10.258 20.408 1.00 94.19 201 LEU A C 1
ATOM 1653 O O . LEU A 1 201 ? -10.882 10.841 20.636 1.00 94.19 201 LEU A O 1
ATOM 1657 N N . GLN A 1 202 ? -12.373 9.257 21.177 1.00 94.19 202 GLN A N 1
ATOM 1658 C CA . GLN A 1 202 ? -11.695 8.870 22.415 1.00 94.19 202 GLN A CA 1
ATOM 1659 C C . GLN A 1 202 ? -10.225 8.498 22.179 1.00 94.19 202 GLN A C 1
ATOM 1661 O O . GLN A 1 202 ? -9.344 8.878 22.954 1.00 94.19 202 GLN A O 1
ATOM 1666 N N . MET A 1 203 ? -9.937 7.757 21.108 1.00 93.25 203 MET A N 1
ATOM 1667 C CA . MET A 1 203 ? -8.560 7.413 20.775 1.00 93.25 203 MET A CA 1
ATOM 1668 C C . MET A 1 203 ? -7.738 8.640 20.404 1.00 93.25 203 MET A C 1
ATOM 1670 O O . MET A 1 203 ? -6.650 8.808 20.943 1.00 93.25 203 MET A O 1
ATOM 1674 N N . ASN A 1 204 ? -8.237 9.483 19.504 1.00 92.75 204 ASN A N 1
ATOM 1675 C CA . ASN A 1 204 ? -7.470 10.611 18.989 1.00 92.75 204 ASN A CA 1
ATOM 1676 C C . ASN A 1 204 ? -7.297 11.724 20.031 1.00 92.75 204 ASN A C 1
ATOM 1678 O O . ASN A 1 204 ? -6.226 12.314 20.100 1.00 92.75 204 ASN A O 1
ATOM 1682 N N . GLU A 1 205 ? -8.316 11.998 20.845 1.00 90.75 205 GLU A N 1
ATOM 1683 C CA . GLU A 1 205 ? -8.345 13.138 21.769 1.00 90.75 205 GLU A CA 1
ATOM 1684 C C . GLU A 1 205 ? -7.824 12.807 23.173 1.00 90.75 205 GLU A C 1
ATOM 1686 O O . GLU A 1 205 ? -7.349 13.695 23.878 1.00 90.75 205 GLU A O 1
ATOM 1691 N N . VAL A 1 206 ? -7.892 11.544 23.601 1.00 90.88 206 VAL A N 1
ATOM 1692 C CA . VAL A 1 206 ? -7.505 11.157 24.968 1.00 90.88 206 VAL A CA 1
ATOM 1693 C C . VAL A 1 206 ? -6.322 10.200 24.946 1.00 90.88 206 VAL A C 1
ATOM 1695 O O . VAL A 1 206 ? -5.260 10.509 25.485 1.00 90.88 206 VAL A O 1
ATOM 1698 N N . ILE A 1 207 ? -6.486 9.043 24.303 1.00 90.69 207 ILE A N 1
ATOM 1699 C CA . ILE A 1 207 ? -5.538 7.930 24.450 1.00 90.69 207 ILE A CA 1
ATOM 1700 C C . ILE A 1 207 ? -4.225 8.225 23.721 1.00 90.69 207 ILE A C 1
ATOM 1702 O O . ILE A 1 207 ? -3.156 8.165 24.321 1.00 90.69 207 ILE A O 1
ATOM 1706 N N . LEU A 1 208 ? -4.291 8.574 22.433 1.00 88.69 208 LEU A N 1
ATOM 1707 C CA . LEU A 1 208 ? -3.109 8.770 21.591 1.00 88.69 208 LEU A CA 1
ATOM 1708 C C . LEU A 1 208 ? -2.374 10.075 21.909 1.00 88.69 208 LEU A C 1
ATOM 1710 O O . LEU A 1 208 ? -1.144 10.101 21.853 1.00 88.69 208 LEU A O 1
ATOM 1714 N N . LEU A 1 209 ? -3.092 11.133 22.304 1.00 87.12 209 LEU A N 1
ATOM 1715 C CA . LEU A 1 209 ? -2.462 12.368 22.787 1.00 87.12 209 LEU A CA 1
ATOM 1716 C C . LEU A 1 209 ? -1.670 12.142 24.082 1.00 87.12 209 LEU A C 1
ATOM 1718 O O . LEU A 1 209 ? -0.605 12.735 24.255 1.00 87.12 209 LEU A O 1
ATOM 1722 N N . GLY A 1 210 ? -2.128 11.235 24.952 1.00 82.94 210 GLY A N 1
ATOM 1723 C CA . GLY A 1 210 ? -1.415 10.853 26.173 1.00 82.94 210 GLY A CA 1
ATOM 1724 C C . GLY A 1 210 ? -0.075 10.140 25.942 1.00 82.94 210 GLY A C 1
ATOM 1725 O O . GLY A 1 210 ? 0.741 10.083 26.859 1.00 82.94 210 GLY A O 1
ATOM 1726 N N . LEU A 1 211 ? 0.189 9.630 24.732 1.00 81.38 211 LEU A N 1
ATOM 1727 C CA . LEU A 1 211 ? 1.399 8.855 24.413 1.00 81.38 211 LEU A CA 1
ATOM 1728 C C . LEU A 1 211 ? 2.621 9.719 24.055 1.00 81.38 211 LEU A C 1
ATOM 1730 O O . LEU A 1 211 ? 3.726 9.196 23.928 1.00 81.38 211 LEU A O 1
ATOM 1734 N N . GLY A 1 212 ? 2.456 11.038 23.900 1.00 76.81 212 GLY A N 1
ATOM 1735 C CA . GLY A 1 212 ? 3.580 11.968 23.719 1.00 76.81 212 GLY A CA 1
ATOM 1736 C C . GLY A 1 212 ? 4.262 11.933 22.343 1.00 76.81 212 GLY A C 1
ATOM 1737 O O . GLY A 1 212 ? 5.387 12.414 22.207 1.00 76.81 212 GLY A O 1
ATOM 1738 N N . PHE A 1 213 ? 3.609 11.388 21.312 1.00 74.62 213 PHE A N 1
ATOM 1739 C CA . PHE A 1 213 ? 4.107 11.438 19.933 1.00 74.62 213 PHE A CA 1
ATOM 1740 C C . PHE A 1 213 ? 3.926 12.834 19.307 1.00 74.62 213 PHE A C 1
ATOM 1742 O O . PHE A 1 213 ? 2.904 13.487 19.511 1.00 74.62 213 PHE A O 1
ATOM 1749 N N . ALA A 1 214 ? 4.895 13.275 18.496 1.00 77.44 214 ALA A N 1
ATOM 1750 C CA . ALA A 1 214 ? 4.832 14.529 17.742 1.00 77.44 214 ALA A CA 1
ATOM 1751 C C . ALA A 1 214 ? 5.179 14.291 16.256 1.00 77.44 214 ALA A C 1
ATOM 1753 O O . ALA A 1 214 ? 6.345 14.020 15.956 1.00 77.44 214 ALA A O 1
ATOM 1754 N N . PRO A 1 215 ? 4.222 14.412 15.312 1.00 79.06 215 PRO A N 1
ATOM 1755 C CA . PRO A 1 215 ? 2.779 14.620 15.501 1.00 79.06 215 PRO A CA 1
ATOM 1756 C C . PRO A 1 215 ? 2.080 13.376 16.086 1.00 79.06 215 PRO A C 1
ATOM 1758 O O . PRO A 1 215 ? 2.571 12.260 15.893 1.00 79.06 215 PRO A O 1
ATOM 1761 N N . PRO A 1 216 ? 0.945 13.536 16.793 1.00 74.75 216 PRO A N 1
ATOM 1762 C CA . PRO A 1 216 ? 0.213 12.397 17.322 1.00 74.75 216 PRO A CA 1
ATOM 1763 C C . PRO A 1 216 ? -0.345 11.558 16.166 1.00 74.75 216 PRO A C 1
ATOM 1765 O O . PRO A 1 216 ? -0.890 12.119 15.209 1.00 74.75 216 PRO A O 1
ATOM 1768 N N . PRO A 1 217 ? -0.230 10.221 16.221 1.00 84.75 217 PRO A N 1
AT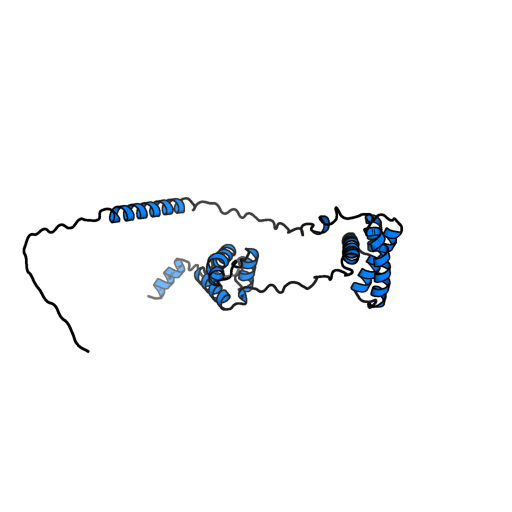OM 1769 C CA . PRO A 1 217 ? -0.919 9.386 15.258 1.00 84.75 217 PRO A CA 1
ATOM 1770 C C . PRO A 1 217 ? -2.433 9.569 15.400 1.00 84.75 217 PRO A C 1
ATOM 1772 O O . PRO A 1 217 ? -2.948 9.802 16.491 1.00 84.75 217 PRO A O 1
ATOM 1775 N N . THR A 1 218 ? -3.147 9.453 14.285 1.00 90.38 218 THR A N 1
ATOM 1776 C CA . THR A 1 218 ? -4.607 9.576 14.234 1.00 90.38 218 THR A CA 1
ATOM 1777 C C . THR A 1 218 ? -5.193 8.300 13.652 1.00 90.38 218 THR A C 1
ATOM 1779 O O . THR A 1 218 ? -4.647 7.731 12.705 1.00 90.38 218 THR A O 1
ATOM 1782 N N . ILE A 1 219 ? -6.313 7.850 14.204 1.00 92.56 219 ILE A N 1
ATOM 1783 C CA . ILE A 1 219 ? -7.099 6.760 13.639 1.00 92.56 219 ILE A CA 1
ATOM 1784 C C . ILE A 1 219 ? -8.281 7.300 12.838 1.00 92.56 219 ILE A C 1
ATOM 1786 O O . ILE A 1 219 ? -8.904 8.296 13.209 1.00 92.56 219 ILE A O 1
ATOM 1790 N N . SER A 1 220 ? -8.596 6.618 11.738 1.00 93.88 220 SER A N 1
ATOM 1791 C CA . SER A 1 220 ? -9.779 6.900 10.929 1.00 93.88 220 SER A CA 1
ATOM 1792 C C . SER A 1 220 ? -11.011 6.175 11.475 1.00 93.88 220 SER A C 1
ATOM 1794 O O . SER A 1 220 ? -10.907 5.213 12.245 1.00 93.88 220 SER A O 1
ATOM 1796 N N . TYR A 1 221 ? -12.190 6.584 11.006 1.00 94.81 221 TYR A N 1
ATOM 1797 C CA . TYR A 1 221 ? -13.456 5.914 11.304 1.00 94.81 221 TYR A CA 1
ATOM 1798 C C . TYR A 1 221 ? -13.413 4.410 10.980 1.00 94.81 221 TYR A C 1
ATOM 1800 O O . TYR A 1 221 ? -13.843 3.581 11.783 1.00 94.81 221 TYR A O 1
ATOM 1808 N N . ASN A 1 222 ? -12.839 4.038 9.830 1.00 93.94 222 ASN A N 1
ATOM 1809 C CA . ASN A 1 222 ? -12.716 2.639 9.413 1.00 93.94 222 ASN A CA 1
ATOM 1810 C C . ASN A 1 222 ? -11.830 1.831 10.365 1.00 93.94 222 ASN A C 1
ATOM 1812 O O . ASN A 1 222 ? -12.156 0.687 10.686 1.00 93.94 222 ASN A O 1
ATOM 1816 N N . THR A 1 223 ? -10.755 2.434 10.876 1.00 93.31 223 THR A N 1
ATOM 1817 C CA . THR A 1 223 ? -9.916 1.812 11.905 1.00 93.31 223 THR A CA 1
ATOM 1818 C C . THR A 1 223 ? -10.703 1.595 13.196 1.00 93.31 223 THR A C 1
ATOM 1820 O O . THR A 1 223 ? -10.707 0.481 13.712 1.00 93.31 223 THR A O 1
ATOM 1823 N N . ALA A 1 224 ? -11.454 2.595 13.673 1.00 94.38 224 ALA A N 1
ATOM 1824 C CA . ALA A 1 224 ? -12.305 2.449 14.859 1.00 94.38 224 ALA A CA 1
ATOM 1825 C C . ALA A 1 224 ? -13.388 1.364 14.682 1.00 94.38 224 ALA A C 1
ATOM 1827 O O . ALA A 1 224 ? -13.625 0.550 15.577 1.00 94.38 224 ALA A O 1
ATOM 1828 N N . LYS A 1 225 ? -14.011 1.297 13.498 1.00 93.50 225 LYS A N 1
ATOM 1829 C CA . LYS A 1 225 ? -14.979 0.252 13.127 1.00 93.50 225 LYS A CA 1
ATOM 1830 C C . LYS A 1 225 ? -14.341 -1.137 13.147 1.00 93.50 225 LYS A C 1
ATOM 1832 O O . LYS A 1 225 ? -14.954 -2.085 13.636 1.00 93.50 225 LYS A O 1
ATOM 1837 N N . ASN A 1 226 ? -13.117 -1.269 12.639 1.00 92.44 226 ASN A N 1
ATOM 1838 C CA . ASN A 1 226 ? -12.372 -2.526 12.675 1.00 92.44 226 ASN A CA 1
ATOM 1839 C C . ASN A 1 226 ? -11.970 -2.912 14.102 1.00 92.44 226 ASN A C 1
ATOM 1841 O O . ASN A 1 226 ? -12.089 -4.081 14.450 1.00 92.44 226 ASN A O 1
ATOM 1845 N N . TYR A 1 227 ? -11.604 -1.948 14.948 1.00 93.44 227 TYR A N 1
ATOM 1846 C CA . TYR A 1 227 ? -11.295 -2.200 16.357 1.00 93.44 227 TYR A CA 1
ATOM 1847 C C . TYR A 1 227 ? -12.498 -2.742 17.118 1.00 93.44 227 TYR A C 1
ATOM 1849 O O . TYR A 1 227 ? -12.373 -3.728 17.835 1.00 93.44 227 TYR A O 1
ATOM 1857 N N . LEU A 1 228 ? -13.687 -2.169 16.916 1.00 93.44 228 LEU A N 1
ATOM 1858 C CA . LEU A 1 228 ? -14.909 -2.709 17.516 1.00 93.44 228 LEU A CA 1
ATOM 1859 C C . LEU A 1 228 ? -15.187 -4.149 17.064 1.00 93.44 228 LEU A C 1
ATOM 1861 O O . LEU A 1 228 ? -15.558 -4.981 17.889 1.00 93.44 228 LEU A O 1
ATOM 1865 N N . LYS A 1 229 ? -14.950 -4.474 15.786 1.00 91.62 229 LYS A N 1
ATOM 1866 C CA . LYS A 1 229 ? -15.071 -5.852 15.280 1.00 91.62 229 LYS A CA 1
ATOM 1867 C C . LYS A 1 229 ? -14.043 -6.798 15.905 1.00 91.62 229 LYS A C 1
ATOM 1869 O O . LYS A 1 229 ? -14.415 -7.904 16.281 1.00 91.62 229 LYS A O 1
ATOM 1874 N N . GLU A 1 230 ? -12.785 -6.375 16.011 1.00 91.44 230 GLU A N 1
ATOM 1875 C CA . GLU A 1 230 ? -11.688 -7.157 16.602 1.00 91.44 230 GLU A CA 1
ATOM 1876 C C . GLU A 1 230 ? -11.912 -7.412 18.100 1.00 91.44 230 GLU A C 1
ATOM 1878 O O . GLU A 1 230 ? -11.603 -8.486 18.605 1.00 91.44 230 GLU A O 1
ATOM 1883 N N . LEU A 1 231 ? -12.536 -6.459 18.794 1.00 91.38 231 LEU A N 1
ATOM 1884 C CA . LEU A 1 231 ? -12.951 -6.574 20.193 1.00 91.38 231 LEU A CA 1
ATOM 1885 C C . LEU A 1 231 ? -14.302 -7.293 20.386 1.00 91.38 231 LEU A C 1
ATOM 1887 O O . LEU A 1 231 ? -14.798 -7.338 21.509 1.00 91.38 231 LEU A O 1
ATOM 1891 N N . GLU A 1 232 ? -14.895 -7.831 19.316 1.00 89.00 232 GLU A N 1
ATOM 1892 C CA . GLU A 1 232 ? -16.182 -8.547 19.296 1.00 89.00 232 GLU A CA 1
ATOM 1893 C C . GLU A 1 232 ? -17.429 -7.701 19.651 1.00 89.00 232 GLU A C 1
ATOM 1895 O O . GLU A 1 232 ? -18.519 -8.239 19.860 1.00 89.00 232 GLU A O 1
ATOM 1900 N N . TYR A 1 233 ? -17.329 -6.369 19.621 1.00 86.81 233 TYR A N 1
ATOM 1901 C CA . TYR A 1 233 ? -18.462 -5.447 19.777 1.00 86.81 233 TYR A CA 1
ATOM 1902 C C . TYR A 1 233 ? -19.148 -5.209 18.432 1.00 86.81 233 TYR A C 1
ATOM 1904 O O . TYR A 1 233 ? -18.989 -4.177 17.780 1.00 86.81 233 TYR A O 1
ATOM 1912 N N . ILE A 1 234 ? -19.912 -6.206 17.993 1.00 82.12 234 ILE A N 1
ATOM 1913 C CA . ILE A 1 234 ? -20.609 -6.182 16.707 1.00 82.12 234 ILE A CA 1
ATOM 1914 C C . ILE A 1 234 ? -22.102 -5.977 16.946 1.00 82.12 234 ILE A C 1
ATOM 1916 O O . ILE A 1 234 ? -22.759 -6.811 17.573 1.00 82.12 234 ILE A O 1
ATOM 1920 N N . TYR A 1 235 ? -22.663 -4.912 16.370 1.00 77.94 235 TYR A N 1
ATOM 1921 C CA . TYR A 1 235 ? -24.110 -4.764 16.276 1.00 77.94 235 TYR A CA 1
ATOM 1922 C C . TYR A 1 235 ? -24.684 -5.891 15.418 1.00 77.94 235 TYR A C 1
ATOM 1924 O O . TYR A 1 235 ? -24.357 -6.040 14.240 1.00 77.94 235 TYR A O 1
ATOM 1932 N N . ARG A 1 236 ? -25.544 -6.712 16.022 1.00 76.62 236 ARG A N 1
ATOM 1933 C CA . ARG A 1 236 ? -26.286 -7.763 15.325 1.00 76.62 236 ARG A CA 1
ATOM 1934 C C . ARG A 1 236 ? -27.760 -7.404 15.306 1.00 76.62 236 ARG A C 1
ATOM 1936 O O . ARG A 1 236 ? -28.313 -6.950 16.304 1.00 76.62 236 ARG A O 1
ATOM 1943 N N . LYS A 1 237 ? -28.410 -7.666 14.174 1.00 80.81 237 LYS A N 1
ATOM 1944 C CA . LYS A 1 237 ? -29.866 -7.575 14.074 1.00 80.81 237 LYS A CA 1
ATOM 1945 C C . LYS A 1 237 ? -30.494 -8.603 15.012 1.00 80.81 237 LYS A C 1
ATOM 1947 O O . LYS A 1 237 ? -30.115 -9.775 14.987 1.00 80.81 237 LYS A O 1
ATOM 1952 N N . VAL A 1 238 ? -31.462 -8.168 15.815 1.00 77.62 238 VAL A N 1
ATOM 1953 C CA . VAL A 1 238 ? -32.230 -9.061 16.687 1.00 77.62 238 VAL A CA 1
ATOM 1954 C C . VAL A 1 238 ? -32.975 -10.069 15.814 1.00 77.62 238 VAL A C 1
ATOM 1956 O O . VAL A 1 238 ? -33.749 -9.694 14.932 1.00 77.62 238 VAL A O 1
ATOM 1959 N N . GLN A 1 239 ? -32.719 -11.355 16.037 1.00 78.31 239 GLN A N 1
ATOM 1960 C CA . GLN A 1 239 ? -33.432 -12.448 15.383 1.00 78.31 239 GLN A CA 1
ATOM 1961 C C . GLN A 1 239 ? -34.516 -12.990 16.319 1.00 78.31 239 GLN A C 1
ATOM 1963 O O . GLN A 1 239 ? -34.375 -12.965 17.544 1.00 78.31 239 GLN A O 1
ATOM 1968 N N . LYS A 1 240 ? -35.613 -13.492 15.743 1.00 80.19 240 LYS A N 1
ATOM 1969 C CA . LYS A 1 240 ? -36.712 -14.095 16.506 1.00 80.19 240 LYS A CA 1
ATOM 1970 C C . LYS A 1 240 ? -36.173 -15.264 17.344 1.00 80.19 240 LYS A C 1
ATOM 1972 O O . LYS A 1 240 ? -35.615 -16.200 16.783 1.00 80.19 240 LYS A O 1
ATOM 1977 N N . GLY A 1 241 ? -36.351 -15.204 18.665 1.00 72.00 241 GLY A N 1
ATOM 1978 C CA . GLY A 1 241 ? -35.856 -16.212 19.616 1.00 72.00 241 GLY A CA 1
ATOM 1979 C C . GLY A 1 241 ? -34.667 -15.765 20.474 1.00 72.00 241 GLY A C 1
ATOM 1980 O O . GLY A 1 241 ? -34.307 -16.476 21.407 1.00 72.00 241 GLY A O 1
ATOM 1981 N N . ILE A 1 242 ? -34.087 -14.587 20.213 1.00 70.75 242 ILE A N 1
ATOM 1982 C CA . ILE A 1 242 ? -33.104 -13.964 21.107 1.00 70.75 242 ILE A CA 1
ATOM 1983 C C . ILE A 1 242 ? -33.859 -13.144 22.156 1.00 70.75 242 ILE A C 1
ATOM 1985 O O . ILE A 1 242 ? -34.459 -12.118 21.838 1.00 70.75 242 ILE A O 1
ATOM 1989 N N . TYR A 1 243 ? -33.832 -13.605 23.406 1.00 68.38 243 TYR A N 1
ATOM 1990 C CA . TYR A 1 243 ? -34.353 -12.851 24.541 1.00 68.38 243 TYR A CA 1
ATOM 1991 C C . TYR A 1 243 ? -33.302 -11.829 24.976 1.00 68.38 243 TYR A C 1
ATOM 1993 O O . TYR A 1 243 ? -32.250 -12.190 25.501 1.00 68.38 243 TYR A O 1
ATOM 2001 N N . ILE A 1 244 ? -33.576 -10.550 24.725 1.00 66.00 244 ILE A N 1
ATOM 2002 C CA . ILE A 1 244 ? -32.800 -9.449 25.295 1.00 66.00 244 ILE A CA 1
ATOM 2003 C C . ILE A 1 244 ? -33.329 -9.262 26.711 1.00 66.00 244 ILE A C 1
ATOM 2005 O O . ILE A 1 244 ? -34.367 -8.637 26.922 1.00 66.00 244 ILE A O 1
ATOM 2009 N N . ASP A 1 245 ? -32.656 -9.884 27.670 1.00 65.69 245 ASP A N 1
ATOM 2010 C CA . ASP A 1 245 ? -33.036 -9.800 29.074 1.00 65.69 245 ASP A CA 1
ATOM 2011 C C . ASP A 1 245 ? -32.731 -8.400 29.613 1.00 65.69 245 ASP A C 1
ATOM 2013 O O . ASP A 1 245 ? -31.599 -8.139 30.013 1.00 65.69 245 ASP A O 1
ATOM 2017 N N . ARG A 1 246 ? -33.711 -7.488 29.502 1.00 54.69 246 ARG A N 1
ATOM 2018 C CA . ARG A 1 246 ? -33.804 -6.181 30.194 1.00 54.69 246 ARG A CA 1
ATOM 2019 C C . ARG A 1 246 ? -35.208 -5.565 30.185 1.00 54.69 246 ARG A C 1
ATOM 2021 O O . ARG A 1 246 ? -35.359 -4.362 30.384 1.00 54.69 246 ARG A O 1
ATOM 2028 N N . HIS A 1 247 ? -36.245 -6.358 29.952 1.00 55.62 247 HIS A N 1
ATOM 2029 C CA . HIS A 1 247 ? -37.616 -5.879 30.103 1.00 55.62 247 HIS A CA 1
ATOM 2030 C C . HIS A 1 247 ? -38.356 -6.832 31.028 1.00 55.62 247 HIS A C 1
ATOM 2032 O O . HIS A 1 247 ? -39.150 -7.665 30.589 1.00 55.62 247 HIS A O 1
ATOM 2038 N N . GLU A 1 248 ? -38.055 -6.732 32.323 1.00 66.31 248 GLU A N 1
ATOM 2039 C CA . GLU A 1 248 ? -39.004 -7.214 33.315 1.00 66.31 248 GLU A CA 1
ATOM 2040 C C . GLU A 1 248 ? -40.285 -6.409 33.088 1.00 66.31 248 GLU A C 1
ATOM 2042 O O . GLU A 1 248 ? -40.311 -5.189 33.257 1.00 66.31 248 GLU A O 1
ATOM 2047 N N . ARG A 1 249 ? -41.331 -7.073 32.593 1.00 69.38 249 ARG A N 1
ATOM 2048 C CA . ARG A 1 249 ? -42.638 -6.436 32.465 1.00 69.38 249 ARG A CA 1
ATOM 2049 C C . ARG A 1 249 ? -43.090 -6.033 33.871 1.00 69.38 249 ARG A C 1
ATOM 2051 O O . ARG A 1 249 ? -42.877 -6.773 34.830 1.00 69.38 249 ARG A O 1
ATOM 2058 N N . GLU A 1 250 ? -43.709 -4.864 33.990 1.00 74.50 250 GLU A N 1
ATOM 2059 C CA . GLU A 1 250 ? -44.124 -4.290 35.281 1.00 74.50 250 GLU A CA 1
ATOM 2060 C C . GLU A 1 250 ? -44.993 -5.257 36.109 1.00 74.50 250 GLU A C 1
ATOM 2062 O O . GLU A 1 250 ? -44.905 -5.279 37.336 1.00 74.50 250 GLU A O 1
ATOM 2067 N N . ASP A 1 251 ? -45.771 -6.118 35.442 1.00 77.38 251 ASP A N 1
ATOM 2068 C CA . ASP A 1 251 ? -46.572 -7.186 36.052 1.00 77.38 251 ASP A CA 1
ATOM 2069 C C . ASP A 1 251 ? -45.720 -8.294 36.701 1.00 77.38 251 ASP A C 1
ATOM 2071 O O . ASP A 1 251 ? -46.053 -8.776 37.785 1.00 77.38 251 ASP A O 1
ATOM 2075 N N . VAL A 1 252 ? -44.594 -8.662 36.090 1.00 75.62 252 VAL A N 1
ATOM 2076 C CA . VAL A 1 252 ? -43.638 -9.650 36.613 1.00 75.62 252 VAL A CA 1
ATOM 2077 C C . VAL A 1 252 ? -42.902 -9.102 37.840 1.00 75.62 252 VAL A C 1
ATOM 2079 O O . VAL A 1 252 ? -42.793 -9.803 38.848 1.00 75.62 252 VAL A O 1
ATOM 2082 N N . VAL A 1 253 ? -42.476 -7.835 37.803 1.00 77.31 253 VAL A N 1
ATOM 2083 C CA . VAL A 1 253 ? -41.835 -7.160 38.950 1.00 77.31 253 VAL A CA 1
ATOM 2084 C C . VAL A 1 253 ? -42.813 -7.025 40.119 1.00 77.31 253 VAL A C 1
ATOM 2086 O O . VAL A 1 253 ? -42.470 -7.307 41.271 1.00 77.31 253 VAL A O 1
ATOM 2089 N N . ALA A 1 254 ? -44.060 -6.636 39.833 1.00 82.50 254 ALA A N 1
ATOM 2090 C CA . ALA A 1 254 ? -45.116 -6.544 40.837 1.00 82.50 254 ALA A CA 1
ATOM 2091 C C . ALA A 1 254 ? -45.398 -7.904 41.494 1.00 82.50 254 ALA A C 1
ATOM 2093 O O . ALA A 1 254 ? -45.534 -7.979 42.715 1.00 82.50 254 ALA A O 1
ATOM 2094 N N . TYR A 1 255 ? -45.429 -8.984 40.709 1.00 82.69 255 TYR A N 1
ATOM 2095 C CA . TYR A 1 255 ? -45.614 -10.340 41.222 1.00 82.69 255 TYR A CA 1
ATOM 2096 C C . TYR A 1 255 ? -44.474 -10.780 42.156 1.00 82.69 255 TYR A C 1
ATOM 2098 O O . TYR A 1 255 ? -44.738 -11.317 43.232 1.00 82.69 255 TYR A O 1
ATOM 2106 N N . TRP A 1 256 ? -43.212 -10.513 41.803 1.00 78.44 256 TRP A N 1
ATOM 2107 C CA . TRP A 1 256 ? -42.064 -10.824 42.667 1.00 78.44 256 TRP A CA 1
ATOM 2108 C C . TRP A 1 256 ? -42.114 -10.107 44.014 1.00 78.44 256 TRP A C 1
ATOM 2110 O O . TRP A 1 256 ? -41.879 -10.732 45.048 1.00 78.44 256 TRP A O 1
ATOM 2120 N N . ASN A 1 257 ? -42.498 -8.832 44.021 1.00 82.25 257 ASN A N 1
ATOM 2121 C CA . ASN A 1 257 ? -42.643 -8.061 45.257 1.00 82.25 257 ASN A CA 1
ATOM 2122 C C . ASN A 1 257 ? -43.765 -8.584 46.173 1.00 82.25 257 ASN A C 1
ATOM 2124 O O . ASN A 1 257 ? -43.712 -8.377 47.384 1.00 82.25 257 ASN A O 1
ATOM 2128 N N . ILE A 1 258 ? -44.779 -9.254 45.614 1.00 86.00 258 ILE A N 1
ATOM 2129 C CA . ILE A 1 258 ? -45.853 -9.906 46.380 1.00 86.00 258 ILE A CA 1
ATOM 2130 C C . ILE A 1 258 ? -45.393 -11.267 46.916 1.00 86.00 258 ILE A C 1
ATOM 2132 O O . ILE A 1 258 ? -45.732 -11.619 48.040 1.00 86.00 258 ILE A O 1
ATOM 2136 N N . PHE A 1 259 ? -44.647 -12.032 46.117 1.00 76.06 259 PHE A N 1
ATOM 2137 C CA . PHE A 1 259 ? -44.276 -13.415 46.429 1.00 76.06 259 PHE A CA 1
ATOM 2138 C C . PHE A 1 259 ? -43.089 -13.539 47.397 1.00 76.06 259 PHE A C 1
ATOM 2140 O O . PHE A 1 259 ? -42.999 -14.514 48.136 1.00 76.06 259 PHE A O 1
ATOM 2147 N N . LEU A 1 260 ? -42.172 -12.567 47.397 1.00 75.62 260 LEU A N 1
ATOM 2148 C CA . LEU A 1 260 ? -41.008 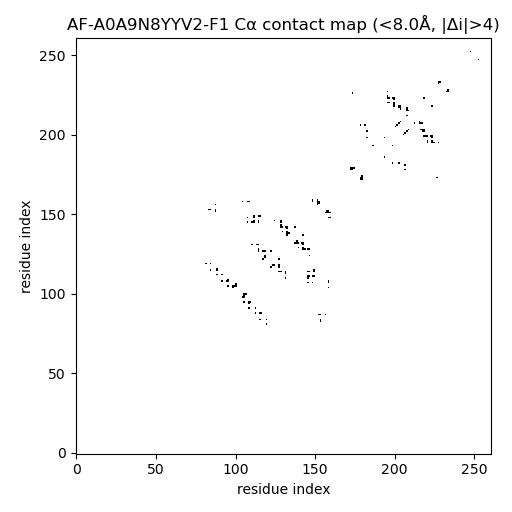-12.527 48.296 1.00 75.62 260 LEU A CA 1
ATOM 2149 C C . LEU A 1 260 ? -41.298 -11.835 49.639 1.00 75.62 260 LEU A C 1
ATOM 2151 O O . LEU A 1 260 ? -40.371 -11.540 50.396 1.00 75.62 260 LEU A O 1
ATOM 2155 N N . ARG A 1 261 ? -42.573 -11.561 49.918 1.00 53.06 261 ARG A N 1
ATOM 2156 C CA . ARG A 1 261 ? -43.060 -10.981 51.166 1.00 53.06 261 ARG A CA 1
ATOM 2157 C C . ARG A 1 261 ? -43.643 -12.062 52.065 1.00 53.06 261 ARG A C 1
ATOM 2159 O O . ARG A 1 261 ? -43.420 -11.954 53.290 1.00 53.06 261 ARG A O 1
#

Secondary structure (DSSP, 8-state):
------------------------HHHHHHHHHHHHHHHHHHHHHHTTS------------------TTTTT-SSS-HHHHHHHHHHHHHHHHHHHHHS-TTSHHHHHHHHHHHHHHHHHTT--HHHHHHHHHHHTT--HHHHHHHHHHHHHHHHHS-PPPP-TT-------GGGSHHHHHHHHHHHHHHTT---HHHHHHHIIIIITGGGT-SSPP---HHHHHHHHHHTT----PPPTT---S----HHHHHHHHHHT-

Mean predicted aligned error: 19.6 Å

Sequence (261 aa):
MPHPTTQNSDDMDNLSAYDEAVENNNAANIVKNLQAAVNQQETSHQEASEVELYDEELEDEELEDEDTMGLLEDKIETCNWRKKISVALQNLVLDIKKENVNSEVWVHLCSIRFYLQLVKNNHQKMEANKIIADVAGKGVYHAKYIRFWAHEYIMTHQIPYSCRGHHAKTWSFLWDEDILLQIKSYIRENKWNITPHMVMLQMNEVILLGLGFAPPPTISYNTAKNYLKELEYIYRKVQKGIYIDRHEREDVVAYWNIFLR

Organism: NCBI:txid1348616

pLDDT: mean 73.5, std 20.71, range [30.75, 95.31]

Radius of gyration: 38.86 Å; Cα contacts (8 Å, |Δi|>4): 113; chains: 1; bounding box: 88×79×106 Å

Nearest PDB structures (foldseek):
  2rn7-assembly1_A  TM=5.614E-01  e=4.443E+00  Shigella flexneri
  8ues-assembly1_1V  TM=4.331E-01  e=3.402E+00  Sus scrofa
  8ud1-assembly1_1V  TM=3.766E-01  e=3.225E+00  Sus scrofa

Foldseek 3Di:
DDDDDDDDDDDDDDDDDDDDDDDDVPVVVVVVVVVVVVVVVVVVVVVVPDDDDDPDPPDPPPPPVPPPLPPPPDDDDPPVLLVLLVVLLVLLVVVLVVDDPPDPVNVLSVLLNQLSVCVNVVDDSQVSLCVSCVVVVHDPVSSSLSVVQNVCCSVPVDGDDDCVVVDPPPDAPCVDPVLVVQLVVVCVVCPLVDALVVSQCCCQPPVQVVVPDVVGDHDDSVSSVVVCVVVVVDDDDDDPPDDPPDPPDPVNVVVCVVVVD

Solvent-accessible surface area (backbone atoms only — not comparable to full-atom values): 16644 Å² total; per-residue (Å²): 138,80,86,86,88,82,87,83,88,80,93,80,84,85,88,78,91,80,91,81,88,82,80,70,72,65,62,64,54,52,55,54,54,52,55,54,52,53,56,57,56,55,57,63,61,64,74,66,77,81,69,86,87,73,87,74,80,76,73,78,78,73,79,66,80,71,67,71,81,69,74,80,77,81,86,83,61,85,72,60,48,63,58,46,50,60,54,44,53,57,51,46,60,55,51,53,70,74,47,55,86,90,37,71,67,33,53,51,51,50,52,31,48,54,35,52,51,35,46,71,73,69,42,55,70,77,54,33,26,43,54,51,17,52,75,70,76,43,55,72,69,52,19,53,49,44,53,50,42,41,49,42,30,64,74,72,72,43,75,82,75,78,64,78,89,62,66,75,83,71,83,57,68,69,76,40,66,67,54,37,50,52,53,51,48,55,47,62,75,49,64,83,76,72,52,39,63,56,52,24,48,48,40,43,73,49,56,38,54,70,68,72,53,87,78,52,71,75,69,48,56,69,52,27,46,48,48,34,51,76,71,65,62,64,94,70,83,89,53,96,88,68,80,78,92,81,70,79,49,71,69,57,55,52,48,50,65,62,71,79,103